Protein AF-A0A9W8AUG7-F1 (afdb_monomer)

pLDDT: mean 74.23, std 19.92, range [29.48, 98.38]

InterPro domains:
  IPR012981 PIH1, N-terminal [PF08190] (46-159)
  IPR050734 PIH1 family, Kintoun subfamily [PTHR22997] (3-184)

Foldseek 3Di:
DDKDQWAFFFKKKWAFQDFQPPPDPPQDDDDPDDPDDRDGGFMEMEGETEDQVADDWDDDDPVLVVCLLVVPPPRPTDWDWDKDDFDDDPRGTYIYIYTHVVLSVCVVVDVSSVLSVVVVVQVVVVNNHRTHIDSDMDIDPDRDDDDGDMDDDDDDDPDPPDPDDDDDDDDDDDDDDDPAWDWDWDDDPVFKIKIKIQPPVDDADPVQWDWDDDQFWIWIGGNVPDTHIDTDPGRDAPDKDWDQDNVRRMIIIIGGDDD

Sequence (259 aa):
MSTVTPTPGFVFATVVSNNQPSGSDIGIYTPGELHVEFPKGLPIRVNVCSSPILPTPPTNSEAEIQKALAADPSSVYKIPLFLSPPVRDSQGVTFDAVVHPQPLARAVQDFDFKLYLIELCMEWVEERAPMQLSRQFTLPSIPYYGTPGAHHINLPEPQLVQEVEKTEAHTKPKALPTKQVKATVTQLNKQVDILTLTLATYRCAPSQVLVEIDPTTVTVTIDNVTRLQTPHPFTSYQSCRAYFITQNRTLKVLCPSSK

Radius of gyration: 23.54 Å; Cα contacts (8 Å, |Δi|>4): 444; chains: 1; bounding box: 54×54×54 Å

Structure (mmCIF, N/CA/C/O backbone):
data_AF-A0A9W8AUG7-F1
#
_entry.id   AF-A0A9W8AUG7-F1
#
loop_
_atom_site.group_PDB
_atom_site.id
_atom_site.type_symbol
_atom_site.label_atom_id
_atom_site.label_alt_id
_atom_site.label_comp_id
_atom_site.label_asym_id
_atom_site.label_entity_id
_atom_site.label_seq_id
_atom_site.pdbx_PDB_ins_code
_atom_site.Cartn_x
_atom_site.Cartn_y
_atom_site.Cartn_z
_atom_site.occupancy
_atom_site.B_iso_or_equiv
_atom_site.auth_seq_id
_atom_site.auth_comp_id
_atom_site.auth_asym_id
_atom_site.auth_atom_id
_atom_site.pdbx_PDB_model_num
ATOM 1 N N . MET A 1 1 ? 3.053 19.338 -4.063 1.00 56.19 1 MET A N 1
ATOM 2 C CA . MET A 1 1 ? 3.805 18.119 -4.424 1.00 56.19 1 MET A CA 1
ATOM 3 C C . MET A 1 1 ? 4.949 17.994 -3.439 1.00 56.19 1 MET A C 1
ATOM 5 O O . MET A 1 1 ? 5.815 18.859 -3.424 1.00 56.19 1 MET A O 1
ATOM 9 N N . SER A 1 2 ? 4.898 16.994 -2.567 1.00 68.00 2 SER A N 1
ATOM 10 C CA . SER A 1 2 ? 5.909 16.765 -1.535 1.00 68.00 2 SER A CA 1
ATOM 11 C C . SER A 1 2 ? 6.797 15.609 -1.971 1.00 68.00 2 SER A C 1
ATOM 13 O O . SER A 1 2 ? 6.297 14.570 -2.401 1.00 68.00 2 SER A O 1
ATOM 15 N N . THR A 1 3 ? 8.110 15.786 -1.887 1.00 76.06 3 THR A N 1
ATOM 16 C CA . THR A 1 3 ? 9.061 14.696 -2.118 1.00 76.06 3 THR A CA 1
ATOM 17 C C . THR A 1 3 ? 9.226 13.914 -0.825 1.00 76.06 3 THR A C 1
ATOM 19 O O . THR A 1 3 ? 9.448 14.504 0.231 1.00 76.06 3 THR A O 1
ATOM 22 N N . VAL A 1 4 ? 9.124 12.592 -0.901 1.00 77.00 4 VAL A N 1
ATOM 23 C CA . VAL A 1 4 ? 9.303 11.697 0.233 1.00 77.00 4 VAL A CA 1
ATOM 24 C C . VAL A 1 4 ? 10.413 10.703 -0.056 1.00 77.00 4 VAL A C 1
ATOM 26 O O . VAL A 1 4 ? 10.394 10.027 -1.078 1.00 77.00 4 VAL A O 1
ATOM 29 N N . THR A 1 5 ? 11.366 10.583 0.859 1.00 83.44 5 THR A N 1
ATOM 30 C CA . THR A 1 5 ? 12.270 9.431 0.892 1.00 83.44 5 THR A CA 1
ATOM 31 C C . THR A 1 5 ? 11.761 8.525 2.004 1.00 83.44 5 THR A C 1
ATOM 33 O O . THR A 1 5 ? 11.844 8.910 3.173 1.00 83.44 5 THR A O 1
ATOM 36 N N . PRO A 1 6 ? 11.137 7.386 1.675 1.00 88.75 6 PRO A N 1
ATOM 37 C CA . PRO A 1 6 ? 10.474 6.570 2.671 1.00 88.75 6 PRO A CA 1
ATOM 38 C C . PRO A 1 6 ? 11.508 5.834 3.533 1.00 88.75 6 PRO A C 1
ATOM 40 O O . PRO A 1 6 ? 12.556 5.400 3.055 1.00 88.75 6 PRO A O 1
ATOM 43 N N . THR A 1 7 ? 11.217 5.697 4.823 1.00 93.50 7 THR A N 1
ATOM 44 C CA . THR A 1 7 ? 12.022 4.912 5.758 1.00 93.50 7 THR A CA 1
ATOM 45 C C . THR A 1 7 ? 11.696 3.426 5.582 1.00 93.50 7 THR A C 1
ATOM 47 O O . THR A 1 7 ? 10.521 3.062 5.706 1.00 93.50 7 THR A O 1
ATOM 50 N N . PRO A 1 8 ? 12.697 2.567 5.312 1.00 96.31 8 PRO A N 1
ATOM 51 C CA . PRO A 1 8 ? 12.519 1.121 5.217 1.00 96.31 8 PRO A CA 1
ATOM 52 C C . PRO A 1 8 ? 11.796 0.501 6.412 1.00 96.31 8 PRO A C 1
ATOM 54 O O . PRO A 1 8 ? 12.039 0.883 7.557 1.00 96.31 8 PRO A O 1
ATOM 57 N N . GLY A 1 9 ? 10.945 -0.484 6.133 1.00 96.25 9 GLY A N 1
ATOM 58 C CA . GLY A 1 9 ? 10.249 -1.279 7.136 1.00 96.25 9 GLY A CA 1
ATOM 59 C C . GLY A 1 9 ? 10.540 -2.758 6.953 1.00 96.25 9 GLY A C 1
ATOM 60 O O . GLY A 1 9 ? 11.459 -3.302 7.563 1.00 96.25 9 GLY A O 1
ATOM 61 N N . PHE A 1 10 ? 9.746 -3.414 6.113 1.00 97.50 10 PHE A N 1
ATOM 62 C CA . PHE A 1 10 ? 9.937 -4.817 5.760 1.00 97.50 10 PHE A CA 1
ATOM 63 C C . PHE A 1 10 ? 9.550 -5.077 4.306 1.00 97.50 10 PHE A C 1
ATOM 65 O O . PHE A 1 10 ? 8.842 -4.289 3.683 1.00 97.50 10 PHE A O 1
ATOM 72 N N . VAL A 1 11 ? 9.986 -6.219 3.784 1.00 98.00 11 VAL A N 1
ATOM 73 C CA . VAL A 1 11 ? 9.625 -6.683 2.443 1.00 98.00 11 VAL A CA 1
ATOM 74 C C . VAL A 1 11 ? 8.748 -7.918 2.550 1.00 98.00 11 VAL A C 1
ATOM 76 O O . VAL A 1 11 ? 9.005 -8.797 3.375 1.00 98.00 11 VAL A O 1
ATOM 79 N N . PHE A 1 12 ? 7.744 -8.017 1.683 1.00 98.38 12 PHE A N 1
ATOM 80 C CA . PHE A 1 12 ? 7.126 -9.297 1.358 1.00 98.38 12 PHE A CA 1
ATOM 81 C C . PHE A 1 12 ? 7.273 -9.594 -0.132 1.00 98.38 12 PHE A C 1
ATOM 83 O O . PHE A 1 12 ? 7.335 -8.687 -0.965 1.00 98.38 12 PHE A O 1
ATOM 90 N N . ALA A 1 13 ? 7.369 -10.878 -0.461 1.00 97.81 13 ALA A N 1
ATOM 91 C CA . ALA A 1 13 ? 7.485 -11.350 -1.831 1.00 97.81 13 ALA A CA 1
ATOM 92 C C . ALA A 1 13 ? 6.374 -12.354 -2.141 1.00 97.81 13 ALA A C 1
ATOM 94 O O . ALA A 1 13 ? 6.143 -13.289 -1.376 1.00 97.81 13 ALA A O 1
ATOM 95 N N . THR A 1 14 ? 5.713 -12.162 -3.273 1.00 98.00 14 THR A N 1
ATOM 96 C CA . THR A 1 14 ? 4.651 -13.013 -3.812 1.00 98.00 14 THR A CA 1
ATOM 97 C C . THR A 1 14 ? 4.871 -13.205 -5.318 1.00 98.00 14 THR A C 1
ATOM 99 O O . THR A 1 14 ? 5.906 -12.820 -5.865 1.00 98.00 14 THR A O 1
ATOM 102 N N . VAL A 1 15 ? 3.927 -13.837 -6.001 1.00 96.75 15 VAL A N 1
ATOM 103 C CA . VAL A 1 15 ? 3.929 -14.036 -7.448 1.00 96.75 15 VAL A CA 1
ATOM 104 C C . VAL A 1 15 ? 2.579 -13.659 -8.033 1.00 96.75 15 VAL A C 1
ATOM 106 O O . VAL A 1 15 ? 1.553 -13.737 -7.353 1.00 96.75 15 VAL A O 1
ATOM 109 N N . VAL A 1 16 ? 2.562 -13.313 -9.315 1.00 95.38 16 VAL A N 1
ATOM 110 C CA . VAL A 1 16 ? 1.312 -13.185 -10.072 1.00 95.38 16 VAL A CA 1
ATOM 111 C C . VAL A 1 16 ? 0.645 -14.560 -10.167 1.00 95.38 16 VAL A C 1
ATOM 113 O O . VAL A 1 16 ? 1.221 -15.501 -10.719 1.00 95.38 16 VAL A O 1
ATOM 116 N N . SER A 1 17 ? -0.559 -14.700 -9.615 1.00 92.94 17 SER A N 1
ATOM 117 C CA . SER A 1 17 ? -1.316 -15.956 -9.589 1.00 92.94 17 SER A CA 1
ATOM 118 C C . SER A 1 17 ? -2.103 -16.172 -10.880 1.00 92.94 17 SER A C 1
ATOM 120 O O . SER A 1 17 ? -2.092 -17.280 -11.423 1.00 92.94 17 SER A O 1
ATOM 122 N N . ASN A 1 18 ? -2.719 -15.110 -11.399 1.00 83.69 18 ASN A N 1
ATOM 123 C CA . ASN A 1 18 ? -3.418 -15.061 -12.675 1.00 83.69 18 ASN A CA 1
ATOM 124 C C . ASN A 1 18 ? -3.275 -13.667 -13.296 1.00 83.69 18 ASN A C 1
ATOM 126 O O . ASN A 1 18 ? -3.224 -12.655 -12.595 1.00 83.69 18 ASN A O 1
ATOM 130 N N . ASN A 1 19 ? -3.274 -13.622 -14.625 1.00 65.25 19 ASN A N 1
ATOM 131 C CA . ASN A 1 19 ? -3.446 -12.370 -15.350 1.00 65.25 19 ASN A CA 1
ATOM 132 C C . ASN A 1 19 ? -4.948 -12.066 -15.367 1.00 65.25 19 ASN A C 1
ATOM 134 O O . ASN A 1 19 ? -5.740 -12.955 -15.698 1.00 65.25 19 ASN A O 1
ATOM 138 N N . GLN A 1 20 ? -5.355 -10.841 -15.033 1.00 57.50 20 GLN A N 1
ATOM 139 C CA . GLN A 1 20 ? -6.715 -10.415 -15.360 1.00 57.50 20 GLN A CA 1
ATOM 140 C C . GLN A 1 20 ? -6.863 -10.431 -16.895 1.00 57.50 20 GLN A C 1
ATOM 142 O O . GLN A 1 20 ? -5.932 -10.020 -17.595 1.00 57.50 20 GLN A O 1
ATOM 147 N N . PRO A 1 21 ? -7.971 -10.958 -17.452 1.00 45.88 21 PRO A N 1
ATOM 148 C CA . PRO A 1 21 ? -8.181 -10.963 -18.892 1.00 45.88 21 PRO A CA 1
ATOM 149 C C . PRO A 1 21 ? -8.182 -9.524 -19.414 1.00 45.88 21 PRO A C 1
ATOM 151 O O . PRO A 1 21 ? -8.816 -8.645 -18.837 1.00 45.88 21 PRO A O 1
ATOM 154 N N . SER A 1 22 ? -7.469 -9.307 -20.517 1.00 43.81 22 SER A N 1
ATOM 155 C CA . SER A 1 22 ? -7.299 -8.045 -21.244 1.00 43.81 22 SER A CA 1
ATOM 156 C C . SER A 1 22 ? -8.607 -7.548 -21.884 1.00 43.81 22 SER A C 1
ATOM 158 O O . SER A 1 22 ? -8.719 -7.475 -23.107 1.00 43.81 22 SER A O 1
ATOM 160 N N . GLY A 1 23 ? -9.622 -7.278 -21.061 1.00 38.59 23 GLY A N 1
ATOM 161 C CA . GLY A 1 23 ? -10.964 -6.856 -21.468 1.00 38.59 23 GLY A CA 1
ATOM 162 C C . GLY A 1 23 ? -11.564 -5.724 -20.628 1.00 38.59 23 GLY A C 1
ATOM 163 O O . GLY A 1 23 ? -12.704 -5.342 -20.875 1.00 38.59 23 GLY A O 1
ATOM 164 N N . SER A 1 24 ? -10.830 -5.172 -19.660 1.00 36.34 24 SER A N 1
ATOM 165 C CA . SER A 1 24 ? -11.185 -3.920 -18.991 1.00 36.34 24 SER A CA 1
ATOM 166 C C . SER A 1 24 ? -10.216 -2.827 -19.439 1.00 36.34 24 SER A C 1
ATOM 168 O O . SER A 1 24 ? -9.008 -2.935 -19.249 1.00 36.34 24 SER A O 1
ATOM 170 N N . ASP A 1 25 ? -10.745 -1.745 -20.009 1.00 38.16 25 ASP A N 1
ATOM 171 C CA . ASP A 1 25 ? -10.022 -0.496 -20.304 1.00 38.16 25 ASP A CA 1
ATOM 172 C C . ASP A 1 25 ? -9.575 0.248 -19.016 1.00 38.16 25 ASP A C 1
ATOM 174 O O . ASP A 1 25 ? -9.598 1.474 -18.935 1.00 38.16 25 ASP A O 1
ATOM 178 N N . ILE A 1 26 ? -9.170 -0.478 -17.970 1.00 41.69 26 ILE A N 1
ATOM 179 C CA . ILE A 1 26 ? -8.654 0.067 -16.709 1.00 41.69 26 ILE A CA 1
ATOM 180 C C . ILE A 1 26 ? -7.300 -0.586 -16.420 1.00 41.69 26 ILE A C 1
ATOM 182 O O . ILE A 1 26 ? -7.084 -1.245 -15.411 1.00 41.69 26 ILE A O 1
ATOM 186 N N . GLY A 1 27 ? -6.364 -0.411 -17.345 1.00 41.12 27 GLY A N 1
ATOM 187 C CA . GLY A 1 27 ? -4.943 -0.511 -17.045 1.00 41.12 27 GLY A CA 1
ATOM 188 C C . GLY A 1 27 ? -4.402 0.893 -16.835 1.00 41.12 27 GLY A C 1
ATOM 189 O O . GLY A 1 27 ? -3.793 1.435 -17.749 1.00 41.12 27 GLY A O 1
ATOM 190 N N . ILE A 1 28 ? -4.634 1.526 -15.681 1.00 37.31 28 ILE A N 1
ATOM 191 C CA . ILE A 1 28 ? -3.998 2.827 -15.425 1.00 37.31 28 ILE A CA 1
ATOM 192 C C . ILE A 1 28 ? -2.717 2.613 -14.632 1.00 37.31 28 ILE A C 1
ATOM 194 O O . ILE A 1 28 ? -2.626 2.916 -13.446 1.00 37.31 28 ILE A O 1
ATOM 198 N N . TYR A 1 29 ? -1.686 2.184 -15.357 1.00 44.66 29 TYR A N 1
ATOM 199 C CA . TYR A 1 29 ? -0.383 2.780 -15.133 1.00 44.66 29 TYR A CA 1
ATOM 200 C C . TYR A 1 29 ? -0.044 3.690 -16.303 1.00 44.66 29 TYR A 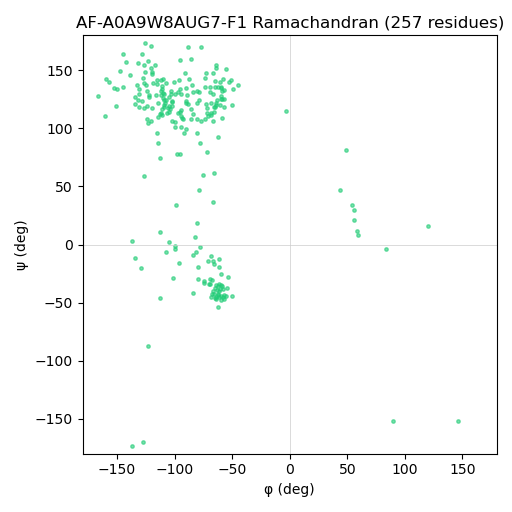C 1
ATOM 202 O O . TYR A 1 29 ? 0.176 3.220 -17.414 1.00 44.66 29 TYR A O 1
ATOM 210 N N . THR A 1 30 ? 0.017 4.997 -16.046 1.00 41.81 30 THR A N 1
ATOM 211 C CA . THR A 1 30 ? 1.023 5.884 -16.648 1.00 41.81 30 THR A CA 1
ATOM 212 C C . THR A 1 30 ? 1.047 7.234 -15.930 1.00 41.81 30 THR A C 1
ATOM 214 O O . THR A 1 30 ? 0.020 7.891 -15.783 1.00 41.81 30 THR A O 1
ATOM 217 N N . PRO A 1 31 ? 2.233 7.676 -15.482 1.00 38.53 31 PRO A N 1
ATOM 218 C CA . PRO A 1 31 ? 2.912 8.690 -16.298 1.00 38.53 31 PRO A CA 1
ATOM 219 C C . PRO A 1 31 ? 4.199 8.153 -16.952 1.00 38.53 31 PRO A C 1
ATOM 221 O O . PRO A 1 31 ? 5.167 7.876 -16.250 1.00 38.53 31 PRO A O 1
ATOM 224 N N . GLY A 1 32 ? 4.209 8.040 -18.294 1.00 42.59 32 GLY A N 1
ATOM 225 C CA . GLY A 1 32 ? 5.438 7.877 -19.103 1.00 42.59 32 GLY A CA 1
ATOM 226 C C . GLY A 1 32 ? 5.618 6.621 -19.981 1.00 42.59 32 GLY A C 1
ATOM 227 O O . GLY A 1 32 ? 6.736 6.367 -20.402 1.00 42.59 32 GLY A O 1
ATOM 228 N N . GLU A 1 33 ? 4.556 5.861 -20.251 1.00 48.69 33 GLU A N 1
ATOM 229 C CA . GLU A 1 33 ? 4.464 4.678 -21.137 1.00 48.69 33 GLU A CA 1
ATOM 230 C C . GLU A 1 33 ? 5.535 3.586 -20.951 1.00 48.69 33 GLU A C 1
ATOM 232 O O . GLU A 1 33 ? 6.466 3.430 -21.736 1.00 48.69 33 GLU A O 1
ATOM 237 N N . LEU A 1 34 ? 5.325 2.729 -19.950 1.00 44.41 34 LEU A N 1
ATOM 238 C CA . LEU A 1 34 ? 5.883 1.378 -19.928 1.00 44.41 34 LEU A CA 1
ATOM 239 C C . LEU A 1 34 ? 4.720 0.403 -19.774 1.00 44.41 34 LEU A C 1
ATOM 241 O O . LEU A 1 34 ? 4.105 0.318 -18.713 1.00 44.41 34 LEU A O 1
ATOM 245 N N . HIS A 1 35 ? 4.413 -0.321 -20.850 1.00 59.03 35 HIS A N 1
ATOM 246 C CA . HIS A 1 35 ? 3.468 -1.432 -20.829 1.00 59.03 35 HIS A CA 1
ATOM 247 C C . HIS A 1 35 ? 4.133 -2.603 -20.090 1.00 59.03 35 HIS A C 1
ATOM 249 O O . HIS A 1 35 ? 4.732 -3.493 -20.695 1.00 59.03 35 HIS A O 1
ATOM 255 N N . VAL A 1 36 ? 4.142 -2.551 -18.755 1.00 65.56 36 VAL A N 1
ATOM 256 C CA . VAL A 1 36 ? 4.683 -3.638 -17.938 1.00 65.56 36 VAL A CA 1
ATOM 257 C C . VAL A 1 36 ? 3.694 -4.792 -17.998 1.00 65.56 36 VAL A C 1
ATOM 259 O O . VAL A 1 36 ? 2.605 -4.727 -17.439 1.00 65.56 36 VAL A O 1
ATOM 262 N N . GLU A 1 37 ? 4.071 -5.853 -18.703 1.00 77.81 37 GLU A N 1
ATOM 263 C CA . GLU A 1 37 ? 3.331 -7.107 -18.654 1.00 77.81 37 GLU A CA 1
ATO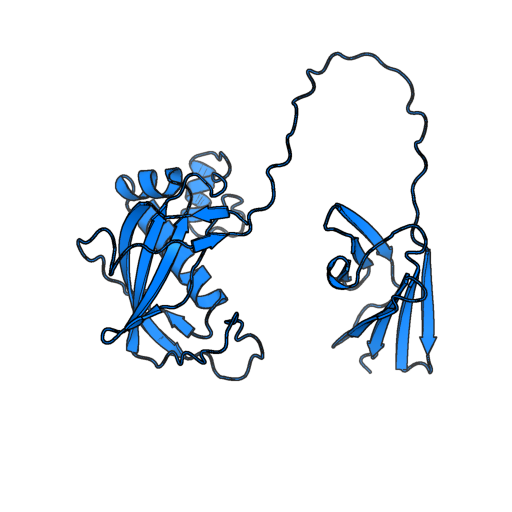M 264 C C . GLU A 1 37 ? 3.590 -7.822 -17.328 1.00 77.81 37 GLU A C 1
ATOM 266 O O . GLU A 1 37 ? 4.737 -7.955 -16.886 1.00 77.81 37 GLU A O 1
ATOM 271 N N . PHE A 1 38 ? 2.516 -8.335 -16.734 1.00 86.56 38 PHE A N 1
ATOM 272 C CA . PHE A 1 38 ? 2.540 -9.100 -15.493 1.00 86.56 38 PHE A CA 1
ATOM 273 C C . PHE A 1 38 ? 2.153 -10.556 -15.781 1.00 86.56 38 PHE A C 1
ATOM 275 O O . PHE A 1 38 ? 1.019 -10.944 -15.513 1.00 86.56 38 PHE A O 1
ATOM 282 N N . PRO A 1 39 ? 3.034 -11.371 -16.395 1.00 88.50 39 PRO A N 1
ATOM 283 C CA . PRO A 1 39 ? 2.728 -12.769 -16.661 1.00 88.50 39 PRO A CA 1
ATOM 284 C C . PRO A 1 39 ? 2.606 -13.570 -15.362 1.00 88.50 39 PRO A C 1
ATOM 286 O O . PRO A 1 39 ? 3.327 -13.332 -14.392 1.00 88.50 39 PRO A O 1
ATOM 289 N N . LYS A 1 40 ? 1.739 -14.583 -15.374 1.00 92.00 40 LYS A N 1
ATOM 290 C CA . LYS A 1 40 ? 1.618 -15.566 -14.296 1.00 92.00 40 LYS A CA 1
ATOM 291 C C . LYS A 1 40 ? 2.985 -16.126 -13.899 1.00 92.00 40 LYS A C 1
ATOM 293 O O . LYS A 1 40 ? 3.783 -16.516 -14.748 1.00 92.00 40 LYS A O 1
ATOM 298 N N . GLY A 1 41 ? 3.229 -16.189 -12.595 1.00 93.06 41 GLY A N 1
ATOM 299 C CA . GLY A 1 41 ? 4.495 -16.625 -12.014 1.00 93.06 41 GLY A CA 1
ATOM 300 C C . GLY A 1 41 ? 5.562 -15.532 -11.921 1.00 93.06 41 GLY A C 1
ATOM 301 O O . GLY A 1 41 ? 6.614 -15.795 -11.345 1.00 93.06 41 GLY A O 1
ATOM 302 N N . LEU A 1 42 ? 5.314 -14.315 -12.429 1.00 93.31 42 LEU A N 1
ATOM 303 C CA . LEU A 1 42 ? 6.231 -13.189 -12.251 1.00 93.31 42 LEU A CA 1
ATOM 304 C C . LEU A 1 42 ? 6.415 -12.896 -10.750 1.00 93.31 42 LEU A C 1
ATOM 306 O O . LEU A 1 42 ? 5.413 -12.668 -10.064 1.00 93.31 42 LEU A O 1
ATOM 310 N N . PRO A 1 43 ? 7.659 -12.866 -10.235 1.00 96.31 43 PRO A N 1
ATOM 311 C CA . PRO A 1 43 ? 7.921 -12.487 -8.854 1.00 96.31 43 PRO A CA 1
ATOM 312 C C . PRO A 1 43 ? 7.598 -11.014 -8.609 1.00 96.31 43 PRO A C 1
ATOM 314 O O . PRO A 1 43 ? 8.078 -10.133 -9.328 1.00 96.31 43 PRO A O 1
ATOM 317 N N . ILE A 1 44 ? 6.825 -10.759 -7.560 1.00 96.75 44 ILE A N 1
ATOM 318 C CA . ILE A 1 44 ? 6.454 -9.428 -7.088 1.00 96.75 44 ILE A CA 1
ATOM 319 C C . ILE A 1 44 ? 7.031 -9.237 -5.691 1.00 96.75 44 ILE A C 1
ATOM 321 O O . ILE A 1 44 ? 6.831 -10.070 -4.807 1.00 96.75 44 ILE A O 1
ATOM 325 N N . ARG A 1 45 ? 7.739 -8.133 -5.478 1.00 97.88 45 ARG A N 1
ATOM 326 C CA . ARG A 1 45 ? 8.210 -7.697 -4.161 1.00 97.88 45 ARG A CA 1
ATOM 327 C C . ARG A 1 45 ? 7.533 -6.387 -3.804 1.00 97.88 45 ARG A C 1
ATOM 329 O O . ARG A 1 45 ? 7.362 -5.522 -4.657 1.00 97.88 45 ARG A O 1
ATOM 336 N N . VAL A 1 46 ? 7.169 -6.232 -2.543 1.00 97.88 46 VAL A N 1
ATOM 337 C CA . VAL A 1 46 ? 6.621 -4.976 -2.040 1.00 97.88 46 VAL A CA 1
ATOM 338 C C . VAL A 1 46 ? 7.435 -4.555 -0.830 1.00 97.88 46 VAL A C 1
ATOM 340 O O . VAL A 1 46 ? 7.492 -5.267 0.176 1.00 97.88 46 VAL A O 1
ATOM 343 N N . ASN A 1 47 ? 8.083 -3.402 -0.949 1.00 97.88 47 ASN A N 1
ATOM 344 C CA . ASN A 1 47 ? 8.747 -2.725 0.150 1.00 97.88 47 ASN A CA 1
ATOM 345 C C . ASN A 1 47 ? 7.684 -1.962 0.942 1.00 97.88 47 ASN A C 1
ATOM 347 O O . ASN A 1 47 ? 7.166 -0.947 0.473 1.00 97.88 47 ASN A O 1
ATOM 351 N N . VAL A 1 48 ? 7.352 -2.442 2.138 1.00 97.81 48 VAL A N 1
ATOM 352 C CA . VAL A 1 48 ? 6.462 -1.733 3.057 1.00 97.81 48 VAL A CA 1
ATOM 353 C C . VAL A 1 48 ? 7.309 -0.762 3.867 1.00 97.81 48 VAL A C 1
ATOM 355 O O . VAL A 1 48 ? 8.101 -1.154 4.729 1.00 97.81 48 VAL A O 1
ATOM 358 N N . CYS A 1 49 ? 7.154 0.516 3.556 1.00 95.81 49 CYS A N 1
ATOM 359 C CA . CYS A 1 49 ? 7.956 1.604 4.090 1.00 95.81 49 CYS A CA 1
ATOM 360 C C . CYS A 1 49 ? 7.080 2.619 4.824 1.00 95.81 49 CYS A C 1
ATOM 362 O O . CYS A 1 49 ? 5.852 2.589 4.741 1.00 95.81 49 CYS A O 1
ATOM 364 N N . SER A 1 50 ? 7.708 3.560 5.527 1.00 95.19 50 SER A N 1
ATOM 365 C CA . SER A 1 50 ? 6.981 4.613 6.231 1.00 95.19 50 SER A CA 1
ATOM 366 C C . SER A 1 50 ? 7.437 6.023 5.896 1.00 95.19 50 SER A C 1
ATOM 368 O O . SER A 1 50 ? 8.582 6.263 5.518 1.00 95.19 50 SER A O 1
ATOM 370 N N . SER A 1 51 ? 6.530 6.982 6.056 1.00 92.88 51 SER A N 1
ATOM 371 C CA . SER A 1 51 ? 6.870 8.396 6.081 1.00 92.88 51 SER A CA 1
ATOM 372 C C . SER A 1 51 ? 5.876 9.208 6.910 1.00 92.88 51 SER A C 1
ATOM 374 O O . SER A 1 51 ? 4.669 9.054 6.713 1.00 92.88 51 SER A O 1
ATOM 376 N N . PRO A 1 52 ? 6.350 10.123 7.781 1.00 89.88 52 PRO A N 1
ATOM 377 C CA . PRO A 1 52 ? 5.481 11.011 8.556 1.00 89.88 52 PRO A CA 1
ATOM 378 C C . PRO A 1 52 ? 4.757 12.055 7.692 1.00 89.88 52 PRO A C 1
ATOM 380 O O . PRO A 1 52 ? 3.885 12.756 8.187 1.00 89.88 52 PRO A O 1
ATOM 383 N N . ILE A 1 53 ? 5.123 12.182 6.411 1.00 86.38 53 ILE A N 1
ATOM 384 C CA . ILE A 1 53 ? 4.426 13.054 5.461 1.00 86.38 53 ILE A CA 1
ATOM 385 C C . ILE A 1 53 ? 3.029 12.507 5.135 1.00 86.38 53 ILE A C 1
ATOM 387 O O . ILE A 1 53 ? 2.129 13.293 4.854 1.00 86.38 53 ILE A O 1
ATOM 391 N N . LEU A 1 54 ? 2.825 11.185 5.174 1.00 86.06 54 LEU A N 1
ATOM 392 C CA . LEU A 1 54 ? 1.507 10.606 4.921 1.00 86.06 54 LEU A CA 1
ATOM 393 C C . LEU A 1 54 ? 0.550 10.846 6.095 1.00 86.06 54 LEU A C 1
ATOM 395 O O . LEU A 1 54 ? 0.994 10.833 7.242 1.00 86.06 54 LEU A O 1
ATOM 399 N N . PRO A 1 55 ? -0.761 11.005 5.839 1.00 87.00 55 PRO A N 1
ATOM 400 C CA . PRO A 1 55 ? -1.725 11.200 6.908 1.00 87.00 55 PRO A CA 1
ATOM 401 C C . PRO A 1 55 ? -1.729 10.011 7.870 1.00 87.00 55 PRO A C 1
ATOM 403 O O . PRO A 1 55 ? -1.739 8.847 7.457 1.00 87.00 55 PRO A O 1
ATOM 406 N N . THR A 1 56 ? -1.741 10.313 9.163 1.00 88.62 56 THR A N 1
ATOM 407 C CA . THR A 1 56 ? -1.933 9.317 10.214 1.00 88.62 56 THR A CA 1
ATOM 408 C C . THR A 1 56 ? -3.295 8.634 10.036 1.00 88.62 56 THR A C 1
ATOM 410 O O . THR A 1 56 ? -4.270 9.320 9.716 1.00 88.62 56 THR A O 1
ATOM 413 N N . PRO A 1 57 ? -3.408 7.307 10.247 1.00 88.19 57 PRO A N 1
ATOM 414 C CA . PRO A 1 57 ? -4.709 6.651 10.307 1.00 88.19 57 PRO A CA 1
ATOM 415 C C . PRO A 1 57 ? -5.610 7.311 11.361 1.00 88.19 57 PRO A C 1
ATOM 417 O O . PRO A 1 57 ? -5.098 7.816 12.365 1.00 88.19 57 PRO A O 1
ATOM 420 N N . PRO A 1 58 ? -6.939 7.281 11.178 1.00 86.00 58 PRO A N 1
ATOM 421 C CA . PRO A 1 58 ? -7.861 7.778 12.182 1.00 86.00 58 PRO A CA 1
ATOM 422 C C . PRO A 1 58 ? -7.659 7.034 13.508 1.00 86.00 58 PRO A C 1
ATOM 424 O O . PRO A 1 58 ? -7.385 5.830 13.547 1.00 86.00 58 PRO A O 1
ATOM 427 N N . THR A 1 59 ? -7.778 7.772 14.610 1.00 85.25 59 THR A N 1
ATOM 428 C CA . THR A 1 59 ? -7.769 7.177 15.945 1.00 85.25 59 THR A CA 1
ATOM 429 C C . THR A 1 59 ? -9.079 6.425 16.140 1.00 85.25 59 THR A C 1
ATOM 431 O O . THR A 1 59 ? -10.142 7.032 16.263 1.00 85.25 59 THR A O 1
ATOM 434 N N . ASN A 1 60 ? -9.004 5.099 16.183 1.00 88.12 60 ASN A N 1
ATOM 435 C CA . ASN A 1 60 ? -10.146 4.219 16.396 1.00 88.12 60 ASN A CA 1
ATOM 436 C C . ASN A 1 60 ? -9.909 3.323 17.616 1.00 88.12 60 ASN A C 1
ATOM 438 O O . ASN A 1 60 ? -8.774 3.103 18.037 1.00 88.12 60 ASN A O 1
ATOM 442 N N . SER A 1 61 ? -10.998 2.815 18.195 1.00 89.94 61 SER A N 1
ATOM 443 C CA . SER A 1 61 ? -10.909 1.827 19.274 1.00 89.94 61 SER A CA 1
ATOM 444 C C . SER A 1 61 ? -10.279 0.525 18.774 1.00 89.94 61 SER A C 1
ATOM 446 O O . SER A 1 61 ? -10.412 0.185 17.599 1.00 89.94 61 SER A O 1
ATOM 448 N N . GLU A 1 62 ? -9.658 -0.243 19.670 1.00 91.25 62 GLU A N 1
ATOM 449 C CA . GLU A 1 62 ? -9.077 -1.538 19.299 1.00 91.25 62 GLU A CA 1
ATOM 450 C C . GLU A 1 62 ? -10.131 -2.483 18.704 1.00 91.25 62 GLU A C 1
ATOM 452 O O . GLU A 1 62 ? -9.870 -3.131 17.701 1.00 91.25 62 GLU A O 1
ATOM 457 N N . ALA A 1 63 ? -11.360 -2.479 19.230 1.00 91.31 63 ALA A N 1
ATOM 458 C CA . ALA A 1 63 ? -12.464 -3.263 18.675 1.00 91.31 63 ALA A CA 1
ATOM 459 C C . ALA A 1 63 ? -12.775 -2.908 17.209 1.00 91.31 63 ALA A C 1
ATOM 461 O O . ALA A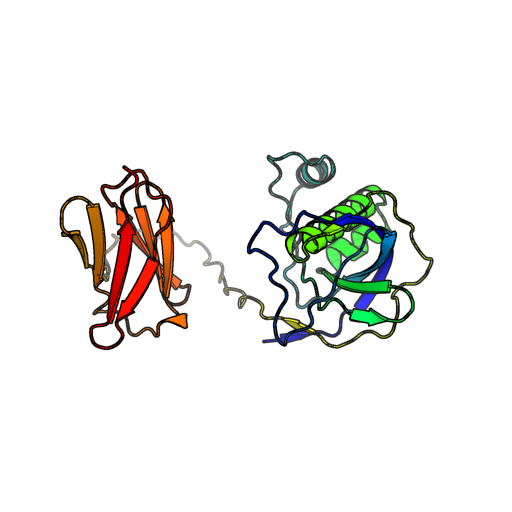 1 63 ? -13.118 -3.780 16.417 1.00 91.31 63 ALA A O 1
ATOM 462 N N . GLU A 1 64 ? -12.643 -1.636 16.837 1.00 92.00 64 GLU A N 1
ATOM 463 C CA . GLU A 1 64 ? -12.866 -1.182 15.464 1.00 92.00 64 GLU A CA 1
ATOM 464 C C . GLU A 1 64 ? -11.717 -1.582 14.531 1.00 92.00 64 GLU A C 1
ATOM 466 O O . GLU A 1 64 ? -11.948 -1.916 13.372 1.00 92.00 64 GLU A O 1
ATOM 471 N N . ILE A 1 65 ? -10.488 -1.617 15.046 1.00 90.88 65 ILE A N 1
ATOM 472 C CA . ILE A 1 65 ? -9.332 -2.134 14.309 1.00 90.88 65 ILE A CA 1
ATOM 473 C C . ILE A 1 65 ? -9.485 -3.646 14.100 1.00 90.88 65 ILE A C 1
ATOM 475 O O . ILE A 1 65 ? -9.295 -4.129 12.990 1.00 90.88 65 ILE A O 1
ATOM 479 N N . GLN A 1 66 ? -9.931 -4.385 15.118 1.00 92.38 66 GLN A N 1
ATOM 480 C CA . GLN A 1 66 ? -10.184 -5.827 15.015 1.00 92.38 66 GLN A CA 1
ATOM 481 C C . GLN A 1 66 ? -11.241 -6.175 13.957 1.00 92.38 66 GLN A C 1
ATOM 483 O O . GLN A 1 66 ? -11.092 -7.168 13.250 1.00 92.38 66 GLN A O 1
ATOM 488 N N . LYS A 1 67 ? -12.267 -5.334 13.774 1.00 93.00 67 LYS A N 1
ATOM 489 C CA . LYS A 1 67 ? -13.203 -5.480 12.646 1.00 93.00 67 LYS A CA 1
ATOM 490 C C . LYS A 1 67 ? -12.499 -5.379 11.293 1.00 93.00 67 LYS A C 1
ATOM 492 O O . LYS A 1 67 ? -12.766 -6.195 10.418 1.00 93.00 67 LYS A O 1
ATOM 497 N N . ALA A 1 68 ? -11.595 -4.410 11.126 1.00 90.56 68 ALA A N 1
ATOM 498 C CA . ALA A 1 68 ? -10.819 -4.272 9.893 1.00 90.56 68 ALA A CA 1
ATOM 499 C C . ALA A 1 68 ? -9.933 -5.499 9.641 1.00 90.56 68 ALA A C 1
ATOM 501 O O . ALA A 1 68 ? -9.896 -6.006 8.524 1.00 90.56 68 ALA A O 1
ATOM 502 N N . LEU A 1 69 ? -9.276 -6.015 10.687 1.00 90.69 69 LEU A N 1
ATOM 503 C CA . LEU A 1 69 ? -8.460 -7.234 10.614 1.00 90.69 69 LEU A CA 1
ATOM 504 C C . LEU A 1 69 ? -9.295 -8.461 10.213 1.00 90.69 69 LEU A C 1
ATOM 506 O O . LEU A 1 69 ? -8.806 -9.327 9.496 1.00 90.69 69 LEU A O 1
ATOM 510 N N . ALA A 1 70 ? -10.561 -8.514 10.632 1.00 91.56 70 ALA A N 1
ATOM 511 C CA . ALA A 1 70 ? -11.513 -9.556 10.253 1.00 91.56 70 ALA A CA 1
ATOM 512 C C . ALA A 1 70 ? -12.188 -9.327 8.883 1.00 91.56 70 ALA A C 1
ATOM 514 O O . ALA A 1 70 ? -13.107 -10.070 8.536 1.00 91.56 70 ALA A O 1
ATOM 515 N N . ALA A 1 71 ? -11.764 -8.310 8.120 1.00 87.75 71 ALA A N 1
ATOM 516 C CA . ALA A 1 71 ? -12.368 -7.895 6.851 1.00 87.75 71 ALA A CA 1
ATOM 517 C C . ALA A 1 71 ? -13.882 -7.604 6.949 1.00 87.75 71 ALA A C 1
ATOM 519 O O . ALA A 1 71 ? -14.642 -7.838 6.006 1.00 87.75 71 ALA A O 1
ATOM 520 N N . ASP A 1 72 ? -14.336 -7.083 8.094 1.00 89.75 72 ASP A N 1
ATOM 521 C CA . ASP A 1 72 ? -15.730 -6.685 8.286 1.00 89.75 72 ASP A CA 1
ATOM 522 C C . ASP A 1 72 ? -16.048 -5.459 7.401 1.00 89.75 72 ASP A C 1
ATOM 524 O O . ASP A 1 72 ? -15.414 -4.405 7.551 1.00 89.75 72 ASP A O 1
ATOM 528 N N . PRO A 1 73 ? -17.046 -5.541 6.497 1.00 84.50 73 PRO A N 1
ATOM 529 C CA . PRO A 1 73 ? -17.388 -4.451 5.583 1.00 84.50 73 PRO A CA 1
ATOM 530 C C . PRO A 1 73 ? -17.926 -3.203 6.298 1.00 84.50 73 PRO A C 1
ATOM 532 O O . PRO A 1 73 ? -17.968 -2.128 5.702 1.00 84.50 73 PRO A O 1
ATOM 535 N N . SER A 1 74 ? -18.342 -3.325 7.562 1.00 89.44 74 SER A N 1
ATOM 536 C CA . SER A 1 74 ? -18.771 -2.201 8.396 1.00 89.44 74 SER A CA 1
ATOM 537 C C . SER A 1 74 ? -17.609 -1.430 9.021 1.00 89.44 74 SER A C 1
ATOM 539 O O . SER A 1 74 ? -17.845 -0.391 9.642 1.00 89.44 74 SER A O 1
ATOM 541 N N . SER A 1 75 ? -16.369 -1.910 8.870 1.00 88.75 75 SER A N 1
ATOM 542 C CA . SER A 1 75 ? -15.221 -1.242 9.463 1.00 88.75 75 SER A CA 1
ATOM 543 C C . SER A 1 75 ? -14.927 0.102 8.798 1.00 88.75 75 SER A C 1
ATOM 545 O O . SER A 1 75 ? -14.811 0.227 7.574 1.00 88.75 75 SER A O 1
ATOM 547 N N . VAL A 1 76 ? -14.743 1.117 9.638 1.00 88.50 76 VAL A N 1
ATOM 548 C CA . VAL A 1 76 ? -14.384 2.480 9.232 1.00 88.50 76 VAL A CA 1
ATOM 549 C C . VAL A 1 76 ? -12.891 2.768 9.402 1.00 88.50 76 VAL A C 1
ATOM 551 O O . VAL A 1 76 ? -12.433 3.847 9.027 1.00 88.50 76 VAL A O 1
ATOM 554 N N . TYR A 1 77 ? -12.114 1.829 9.953 1.00 89.06 77 TYR A N 1
ATOM 555 C CA . TYR A 1 77 ? -10.670 1.989 10.097 1.00 89.06 77 TYR A CA 1
ATOM 556 C C . TYR A 1 77 ? -9.984 1.859 8.733 1.00 89.06 77 TYR A C 1
ATOM 558 O O . TYR A 1 77 ? -10.102 0.842 8.052 1.00 89.06 77 TYR A O 1
ATOM 566 N N . LYS A 1 78 ? -9.266 2.907 8.316 1.00 87.94 78 LYS A N 1
ATOM 567 C CA . LYS A 1 78 ? -8.565 2.964 7.026 1.00 87.94 78 LYS A CA 1
ATOM 568 C C . LYS A 1 78 ? -7.140 3.456 7.226 1.00 87.94 78 LYS A C 1
ATOM 570 O O . LYS A 1 78 ? -6.909 4.412 7.960 1.00 87.94 78 LYS A O 1
ATOM 575 N N . ILE A 1 79 ? -6.187 2.826 6.546 1.00 91.94 79 ILE A N 1
ATOM 576 C CA . ILE A 1 79 ? -4.787 3.256 6.544 1.00 91.94 79 ILE A CA 1
ATOM 577 C C . ILE A 1 79 ? -4.509 3.956 5.212 1.00 91.94 79 ILE A C 1
ATOM 579 O O . ILE A 1 79 ? -4.590 3.309 4.167 1.00 91.94 79 ILE A O 1
ATOM 583 N N . PRO A 1 80 ? -4.176 5.258 5.221 1.00 91.12 80 PRO A N 1
ATOM 584 C CA . PRO A 1 80 ? -3.688 5.937 4.029 1.00 91.12 80 PRO A CA 1
ATOM 585 C C . PRO A 1 80 ? -2.404 5.275 3.523 1.00 91.12 80 PRO A C 1
ATOM 587 O O . PRO A 1 80 ? -1.446 5.099 4.281 1.00 91.12 80 PRO A O 1
ATOM 590 N N . LEU A 1 81 ? -2.390 4.928 2.237 1.00 90.44 81 LEU A N 1
ATOM 591 C CA . LEU A 1 81 ? -1.279 4.251 1.581 1.00 90.44 81 LEU A CA 1
ATOM 592 C C . LEU A 1 81 ? -0.932 4.967 0.277 1.00 90.44 81 LEU A C 1
ATOM 594 O O . LEU A 1 81 ? -1.802 5.299 -0.529 1.00 90.44 81 LEU A O 1
ATOM 598 N N . PHE A 1 82 ? 0.359 5.193 0.062 1.00 90.69 82 PHE A N 1
ATOM 599 C CA . PHE A 1 82 ? 0.899 5.561 -1.238 1.00 90.69 82 PHE A CA 1
ATOM 600 C C . PHE A 1 82 ? 1.582 4.347 -1.861 1.00 90.69 82 PHE A C 1
ATOM 602 O O . PHE A 1 82 ? 2.439 3.735 -1.231 1.00 90.69 82 PHE A O 1
ATOM 609 N N . LEU A 1 83 ? 1.233 4.036 -3.108 1.00 90.69 83 LEU A N 1
ATOM 610 C CA . LEU A 1 83 ? 1.889 2.997 -3.894 1.00 90.69 83 LEU A CA 1
ATOM 611 C C . LEU A 1 83 ? 2.696 3.630 -5.030 1.00 90.69 83 LEU A C 1
ATOM 613 O O . LEU A 1 83 ? 2.145 4.411 -5.816 1.00 90.69 83 LEU A O 1
ATOM 617 N N . SER A 1 84 ? 3.982 3.297 -5.112 1.00 87.94 84 SER A N 1
ATOM 618 C CA . SER A 1 84 ? 4.884 3.812 -6.141 1.00 87.94 84 SER A CA 1
ATOM 619 C C . SER A 1 84 ? 4.702 3.142 -7.515 1.00 87.94 84 SER A C 1
ATOM 621 O O . SER A 1 84 ? 4.007 2.132 -7.664 1.00 87.94 84 SER A O 1
ATOM 623 N N . PRO A 1 85 ? 5.347 3.722 -8.541 1.00 85.31 85 PRO A N 1
ATOM 624 C CA . PRO A 1 85 ? 6.074 3.051 -9.599 1.00 85.31 85 PRO A CA 1
ATOM 625 C C . PRO A 1 85 ? 6.228 1.521 -9.584 1.00 85.31 85 PRO A C 1
ATOM 627 O O . PRO A 1 85 ? 6.998 1.115 -8.714 1.00 85.31 85 PRO A O 1
ATOM 630 N N . PRO A 1 86 ? 5.711 0.648 -10.482 1.00 87.69 86 PRO A N 1
ATOM 631 C CA . PRO A 1 86 ? 6.366 -0.650 -10.630 1.00 87.69 86 PRO A CA 1
ATOM 632 C C . PRO A 1 86 ? 7.792 -0.427 -11.146 1.00 87.69 86 PRO A C 1
ATOM 634 O O . PRO A 1 86 ? 7.998 0.172 -12.203 1.00 87.69 86 PRO A O 1
ATOM 637 N N . VAL A 1 87 ? 8.782 -0.937 -10.419 1.00 86.00 87 VAL A N 1
ATOM 638 C CA . VAL A 1 87 ? 10.186 -0.959 -10.845 1.00 86.00 87 VAL A CA 1
ATOM 639 C C . VAL A 1 87 ? 10.538 -2.381 -11.258 1.00 86.00 87 VAL A C 1
ATOM 641 O O . VAL A 1 87 ? 10.445 -3.305 -10.450 1.00 86.00 87 VAL A O 1
ATOM 644 N N . ARG A 1 88 ? 10.934 -2.574 -12.519 1.00 85.38 88 ARG A N 1
ATOM 645 C CA . ARG A 1 88 ? 11.308 -3.889 -13.058 1.00 85.38 88 ARG A CA 1
ATOM 646 C C . ARG A 1 88 ? 12.821 -4.082 -13.032 1.00 85.38 88 ARG A C 1
ATOM 648 O O . ARG A 1 88 ? 13.557 -3.232 -13.526 1.00 85.38 88 ARG A O 1
ATOM 655 N N . ASP A 1 89 ? 13.263 -5.224 -12.518 1.00 84.19 89 ASP A N 1
ATOM 656 C CA . ASP A 1 89 ? 14.654 -5.675 -12.563 1.00 84.19 89 ASP A CA 1
ATOM 657 C C . ASP A 1 89 ? 14.759 -7.105 -13.137 1.00 84.19 89 ASP A C 1
ATOM 659 O O . ASP A 1 89 ? 13.800 -7.646 -13.695 1.00 84.19 89 ASP A O 1
ATOM 663 N N . SER A 1 90 ? 15.942 -7.723 -13.042 1.00 86.00 90 SER A N 1
ATOM 664 C CA . SER A 1 90 ? 16.165 -9.102 -13.505 1.00 86.00 90 SER A CA 1
ATOM 665 C C . SER A 1 90 ? 15.497 -10.169 -12.630 1.00 86.00 90 SER A C 1
ATOM 667 O O . SER A 1 90 ? 15.404 -11.322 -13.044 1.00 86.00 90 SER A O 1
ATOM 669 N N . GLN A 1 91 ? 15.049 -9.808 -11.427 1.00 88.94 91 GLN A N 1
ATOM 670 C CA . GLN A 1 91 ? 14.502 -10.704 -10.412 1.00 88.94 91 GLN A CA 1
ATOM 671 C C . GLN A 1 91 ? 12.984 -10.575 -10.252 1.00 88.94 91 GLN A C 1
ATOM 673 O O . GLN A 1 91 ? 12.405 -11.335 -9.471 1.00 88.94 91 GLN A O 1
ATOM 678 N N . GLY A 1 92 ? 12.336 -9.614 -10.910 1.00 91.00 92 GLY A N 1
ATOM 679 C CA . GLY A 1 92 ? 10.890 -9.419 -10.872 1.00 91.00 92 GLY A CA 1
ATOM 680 C C . GLY A 1 92 ? 10.473 -7.953 -10.952 1.00 91.00 92 GLY A C 1
ATOM 681 O O . GLY A 1 92 ? 11.155 -7.114 -11.543 1.00 91.00 92 GLY A O 1
ATOM 682 N N . VAL A 1 93 ? 9.315 -7.657 -10.363 1.00 91.88 93 VAL A N 1
ATOM 683 C CA . VAL A 1 93 ? 8.809 -6.289 -10.201 1.00 91.88 93 VAL A CA 1
ATOM 684 C C . VAL A 1 93 ? 8.738 -5.947 -8.722 1.00 91.88 93 VAL A C 1
ATOM 686 O O . VAL A 1 93 ? 8.328 -6.766 -7.901 1.00 91.88 93 VAL A O 1
ATOM 689 N N . THR A 1 94 ? 9.144 -4.727 -8.392 1.00 93.75 94 THR A N 1
ATOM 690 C CA . THR A 1 94 ? 9.114 -4.191 -7.036 1.00 93.75 94 THR A CA 1
ATOM 691 C C . THR A 1 94 ? 8.207 -2.969 -6.971 1.00 93.75 94 THR A C 1
ATOM 693 O O . THR A 1 94 ? 8.237 -2.131 -7.871 1.00 93.75 94 THR A O 1
ATOM 696 N N . PHE A 1 95 ? 7.429 -2.867 -5.899 1.00 94.25 95 PHE A N 1
ATOM 697 C CA . PHE A 1 95 ? 6.656 -1.682 -5.536 1.00 94.25 95 PHE A CA 1
ATOM 698 C C . PHE A 1 95 ? 7.098 -1.177 -4.165 1.00 94.25 95 PHE A C 1
ATOM 700 O O . PHE A 1 95 ? 7.465 -1.974 -3.301 1.00 94.25 95 PHE A O 1
ATOM 707 N N . ASP A 1 96 ? 6.964 0.124 -3.935 1.00 94.56 96 ASP A N 1
ATOM 708 C CA . ASP A 1 96 ? 7.064 0.708 -2.603 1.00 94.56 96 ASP A CA 1
ATOM 709 C C . ASP A 1 96 ? 5.661 1.088 -2.129 1.00 94.56 96 ASP A C 1
ATOM 711 O O . ASP A 1 96 ? 4.996 1.939 -2.725 1.00 94.56 96 ASP A O 1
ATOM 715 N N . ALA A 1 97 ? 5.220 0.451 -1.048 1.00 96.00 97 ALA A N 1
ATOM 716 C CA . ALA A 1 97 ? 4.003 0.786 -0.328 1.00 96.00 97 ALA A CA 1
ATOM 717 C C . ALA A 1 97 ? 4.387 1.621 0.896 1.00 96.00 97 ALA A C 1
ATOM 719 O O . ALA A 1 97 ? 4.955 1.117 1.864 1.00 96.00 97 ALA A O 1
ATOM 720 N N . VAL A 1 98 ? 4.122 2.922 0.840 1.00 94.94 98 VAL A N 1
ATOM 721 C CA . VAL A 1 98 ? 4.464 3.870 1.900 1.00 94.94 98 VAL A CA 1
ATOM 722 C C . VAL A 1 98 ? 3.218 4.143 2.735 1.00 94.94 98 VAL A C 1
ATOM 724 O O . VAL A 1 98 ? 2.169 4.487 2.192 1.00 94.94 98 VAL A O 1
ATOM 727 N N . VAL A 1 99 ? 3.343 4.020 4.055 1.00 95.50 99 VAL A N 1
ATOM 728 C CA . VAL A 1 99 ? 2.298 4.347 5.043 1.00 95.50 99 VAL A CA 1
ATOM 729 C C . VAL A 1 99 ? 2.826 5.326 6.095 1.00 95.50 99 VAL A C 1
ATOM 731 O O . VAL A 1 99 ? 4.010 5.659 6.121 1.00 95.50 99 VAL A O 1
ATOM 734 N N . HIS A 1 100 ? 1.973 5.821 6.988 1.00 95.56 100 HIS A N 1
ATOM 735 C CA . HIS A 1 100 ? 2.459 6.548 8.165 1.00 95.56 100 HIS A CA 1
ATOM 736 C C . HIS A 1 100 ? 3.299 5.609 9.079 1.00 95.56 100 HIS A C 1
ATOM 738 O O . HIS A 1 100 ? 3.035 4.403 9.108 1.00 95.56 100 HIS A O 1
ATOM 744 N N . PRO A 1 101 ? 4.287 6.096 9.865 1.00 95.88 101 PRO A N 1
ATOM 745 C CA . PRO A 1 101 ? 5.103 5.242 10.738 1.00 95.88 101 PRO A CA 1
ATOM 746 C C . PRO A 1 101 ? 4.315 4.461 11.796 1.00 95.88 101 PRO A C 1
ATOM 748 O O . PRO A 1 101 ? 4.756 3.399 12.219 1.00 95.88 101 PRO A O 1
ATOM 751 N N . GLN A 1 102 ? 3.143 4.949 12.210 1.00 94.81 102 GLN A N 1
ATOM 752 C CA . GLN A 1 102 ? 2.325 4.305 13.246 1.00 94.81 102 GLN A CA 1
ATOM 753 C C . GLN A 1 102 ? 1.841 2.888 12.856 1.00 94.81 102 GLN A C 1
ATOM 755 O O . GLN A 1 102 ? 2.131 1.960 13.612 1.00 94.81 102 GLN A O 1
ATOM 760 N N . PRO A 1 103 ? 1.169 2.666 11.704 1.00 95.00 103 PRO A N 1
ATOM 761 C CA . PRO A 1 103 ? 0.889 1.320 11.200 1.00 95.00 103 PRO A CA 1
ATOM 762 C C . PRO A 1 103 ? 2.112 0.411 11.144 1.00 95.00 103 PRO A C 1
ATOM 764 O O . PRO A 1 103 ? 2.050 -0.742 11.561 1.00 95.00 103 PRO A O 1
ATOM 767 N N . LEU A 1 104 ? 3.235 0.937 10.654 1.00 95.12 104 LEU A N 1
ATOM 768 C CA . LEU A 1 104 ? 4.446 0.144 10.506 1.00 95.12 104 LEU A CA 1
ATOM 769 C C . LEU A 1 104 ? 5.003 -0.284 11.871 1.00 95.12 104 LEU A C 1
ATOM 771 O O . LEU A 1 104 ? 5.358 -1.444 12.049 1.00 95.12 104 LEU A O 1
ATOM 775 N N . ALA A 1 105 ? 5.016 0.621 12.852 1.00 95.19 105 ALA A N 1
ATOM 776 C CA . ALA A 1 105 ? 5.429 0.321 14.220 1.00 95.19 105 ALA A CA 1
ATOM 777 C C . ALA A 1 105 ? 4.529 -0.740 14.872 1.00 95.19 105 ALA A C 1
ATOM 779 O O . ALA A 1 105 ? 5.036 -1.647 15.532 1.00 95.19 105 ALA A O 1
ATOM 780 N N . ARG A 1 106 ? 3.210 -0.677 14.642 1.00 94.75 106 ARG A N 1
ATOM 781 C CA . ARG A 1 106 ? 2.278 -1.711 15.109 1.00 94.75 106 ARG A CA 1
ATOM 782 C C . ARG A 1 106 ? 2.553 -3.058 14.439 1.00 94.75 106 ARG A C 1
ATOM 784 O O . ARG A 1 106 ? 2.660 -4.056 15.139 1.00 94.75 106 ARG A O 1
ATOM 791 N N . ALA A 1 107 ? 2.764 -3.084 13.124 1.00 95.62 107 ALA A N 1
ATOM 792 C CA . ALA A 1 107 ? 3.077 -4.302 12.368 1.00 95.62 107 ALA A CA 1
ATOM 793 C C . ALA A 1 107 ? 4.385 -4.998 12.806 1.00 95.62 107 ALA A C 1
ATOM 795 O O . ALA A 1 107 ? 4.596 -6.172 12.511 1.00 95.62 107 ALA A O 1
ATOM 796 N N . VAL A 1 108 ? 5.292 -4.296 13.493 1.00 92.00 108 VAL A N 1
ATOM 797 C CA . VAL A 1 108 ? 6.493 -4.910 14.087 1.00 92.00 108 VAL A CA 1
ATOM 798 C C . VAL A 1 108 ? 6.154 -5.725 15.341 1.00 92.00 108 VAL A C 1
ATOM 800 O O . VAL A 1 108 ? 6.831 -6.711 15.619 1.00 92.00 108 VAL A O 1
ATOM 803 N N . GLN A 1 109 ? 5.127 -5.325 16.090 1.00 94.75 109 GLN A N 1
ATOM 804 C CA . GLN A 1 109 ? 4.766 -5.912 17.387 1.00 94.75 109 GLN A CA 1
ATOM 805 C C . GLN A 1 109 ? 3.587 -6.887 17.294 1.00 94.75 109 GLN A C 1
ATOM 807 O O . GLN A 1 109 ? 3.492 -7.818 18.088 1.00 94.75 109 GLN A O 1
ATOM 812 N N . ASP A 1 110 ? 2.701 -6.669 16.327 1.00 95.75 110 ASP A N 1
ATOM 813 C CA . ASP A 1 110 ? 1.442 -7.380 16.133 1.00 95.75 110 ASP A CA 1
ATOM 814 C C . ASP A 1 110 ? 1.464 -8.043 14.749 1.00 95.75 110 ASP A C 1
ATOM 816 O O . ASP A 1 110 ? 1.394 -7.374 13.712 1.00 95.75 110 ASP A O 1
ATOM 820 N N . PHE A 1 111 ? 1.631 -9.370 14.736 1.00 95.50 111 PHE A N 1
ATOM 821 C CA . PHE A 1 111 ? 1.733 -10.129 13.491 1.00 95.50 111 PHE A CA 1
ATOM 822 C C . PHE A 1 111 ? 0.407 -10.161 12.728 1.00 95.50 111 PHE A C 1
ATOM 824 O O . PHE A 1 111 ? 0.430 -10.076 11.504 1.00 95.50 111 PHE A O 1
ATOM 831 N N . ASP A 1 112 ? -0.735 -10.189 13.414 1.00 95.44 112 ASP A N 1
ATOM 832 C CA . ASP A 1 112 ? -2.046 -10.160 12.759 1.00 95.44 112 ASP A CA 1
ATOM 833 C C . ASP A 1 112 ? -2.263 -8.808 12.071 1.00 95.44 112 ASP A C 1
ATOM 835 O O . ASP A 1 112 ? -2.678 -8.743 10.912 1.00 95.44 112 ASP A O 1
ATOM 839 N N . PHE A 1 113 ? -1.852 -7.714 12.718 1.00 96.00 113 PHE A N 1
ATOM 840 C CA . PHE A 1 113 ? -1.832 -6.401 12.075 1.00 96.00 113 PHE A CA 1
ATOM 841 C C . PHE A 1 113 ? -0.844 -6.337 10.902 1.00 96.00 113 PHE A C 1
ATOM 843 O O . PHE A 1 113 ? -1.113 -5.675 9.899 1.00 96.00 113 PHE A O 1
ATOM 850 N N . LYS A 1 114 ? 0.299 -7.030 10.990 1.00 97.12 114 LYS A N 1
ATOM 851 C CA . LYS A 1 114 ? 1.239 -7.147 9.867 1.00 97.12 114 LYS A CA 1
ATOM 852 C C . LYS A 1 114 ? 0.607 -7.859 8.675 1.00 97.12 114 LYS A C 1
ATOM 854 O O . LYS A 1 114 ? 0.788 -7.394 7.554 1.00 97.12 114 LYS A O 1
ATOM 859 N N . LEU A 1 115 ? -0.131 -8.946 8.908 1.00 96.75 115 LEU A N 1
ATOM 860 C CA . LEU A 1 115 ? -0.877 -9.658 7.869 1.00 96.75 115 LEU A CA 1
ATOM 861 C C . LEU A 1 115 ? -1.932 -8.754 7.229 1.00 96.75 115 LEU A C 1
ATOM 863 O O . LEU A 1 115 ? -1.987 -8.668 6.007 1.00 96.75 115 LEU A O 1
ATOM 867 N N . TYR A 1 116 ? -2.690 -8.012 8.038 1.00 96.12 116 TYR A N 1
ATOM 868 C CA . TYR A 1 116 ? -3.647 -7.019 7.548 1.00 96.12 116 TYR A CA 1
ATOM 869 C C . TYR A 1 116 ? -2.980 -5.942 6.679 1.00 96.12 116 TYR A C 1
ATOM 871 O O . TYR A 1 116 ? -3.464 -5.621 5.596 1.00 96.12 116 TYR A O 1
ATOM 879 N N . LEU A 1 117 ? -1.833 -5.409 7.110 1.00 96.88 117 LEU A N 1
ATOM 880 C CA . LEU A 1 117 ? -1.094 -4.410 6.338 1.00 96.88 117 LEU A CA 1
ATOM 881 C C . LEU A 1 117 ? -0.558 -4.981 5.015 1.00 96.88 117 LEU A C 1
ATOM 883 O O . LEU A 1 117 ? -0.553 -4.275 4.008 1.00 96.88 117 LEU A O 1
ATOM 887 N N . ILE A 1 118 ? -0.116 -6.241 5.005 1.00 97.88 118 ILE A N 1
ATOM 888 C CA . ILE A 1 118 ? 0.309 -6.948 3.789 1.00 97.88 118 ILE A CA 1
ATOM 889 C C . ILE A 1 118 ? -0.869 -7.124 2.829 1.00 97.88 118 ILE A C 1
ATOM 891 O O . ILE A 1 118 ? -0.714 -6.817 1.648 1.00 97.88 118 ILE A O 1
ATOM 895 N N . GLU A 1 119 ? -2.028 -7.563 3.323 1.00 96.25 119 GLU A N 1
ATOM 896 C CA . GLU A 1 119 ? -3.235 -7.735 2.506 1.00 96.25 119 GLU A CA 1
ATOM 897 C C . GLU A 1 119 ? -3.649 -6.407 1.869 1.00 96.25 119 GLU A C 1
ATOM 899 O O . GLU A 1 119 ? -3.779 -6.330 0.650 1.00 96.25 119 GLU A O 1
ATOM 904 N N . LEU A 1 120 ? -3.700 -5.329 2.660 1.00 95.62 120 LEU A N 1
ATOM 905 C CA . LEU A 1 120 ? -3.968 -3.983 2.155 1.00 95.62 120 LEU A CA 1
ATOM 906 C C . LEU A 1 120 ? -2.983 -3.589 1.042 1.00 95.62 120 LEU A C 1
ATOM 908 O O . LEU A 1 120 ? -3.381 -3.050 0.013 1.00 95.62 120 LEU A O 1
ATOM 912 N N . CYS A 1 121 ? -1.687 -3.861 1.212 1.00 97.31 121 CYS A N 1
ATOM 913 C CA . CYS A 1 121 ? -0.698 -3.571 0.173 1.00 97.31 121 CYS A CA 1
ATOM 914 C C . CYS A 1 121 ? -0.941 -4.388 -1.106 1.00 97.31 121 CYS A C 1
ATOM 916 O O . CYS A 1 121 ? -0.755 -3.856 -2.199 1.00 97.31 121 CYS A O 1
ATOM 918 N N . MET A 1 122 ? -1.335 -5.661 -0.990 1.00 96.38 122 MET A N 1
ATOM 919 C CA . MET A 1 122 ? -1.661 -6.497 -2.148 1.00 96.38 122 MET A CA 1
ATOM 920 C C . MET A 1 122 ? -2.892 -5.971 -2.889 1.00 96.38 122 MET A C 1
ATOM 922 O O . MET A 1 122 ? -2.824 -5.823 -4.105 1.00 96.38 122 MET A O 1
ATOM 926 N N . GLU A 1 123 ? -3.960 -5.620 -2.172 1.00 93.38 123 GLU A N 1
ATOM 927 C CA . GLU A 1 123 ? -5.181 -5.044 -2.753 1.00 93.38 123 GLU A CA 1
ATOM 928 C C . GLU A 1 123 ? -4.879 -3.768 -3.547 1.00 93.38 123 GLU A C 1
ATOM 930 O O . GLU A 1 123 ? -5.281 -3.645 -4.700 1.00 93.38 123 GLU A O 1
ATOM 935 N N . TRP A 1 124 ? -4.089 -2.848 -2.981 1.00 92.56 124 TRP A N 1
ATOM 936 C CA . TRP A 1 124 ? -3.686 -1.617 -3.674 1.00 92.56 124 TRP A CA 1
ATOM 937 C C . TRP A 1 124 ? -2.862 -1.879 -4.937 1.00 92.56 124 TRP A C 1
ATOM 939 O O . TRP A 1 124 ? -2.954 -1.132 -5.914 1.00 92.56 124 TRP A O 1
ATOM 949 N N . VAL A 1 125 ? -2.020 -2.912 -4.917 1.00 92.25 125 VAL A N 1
ATOM 950 C CA . VAL A 1 125 ? -1.242 -3.318 -6.089 1.00 92.25 125 VAL A CA 1
ATOM 951 C C . VAL A 1 125 ? -2.162 -3.885 -7.175 1.00 92.25 125 VAL A C 1
ATOM 953 O O . VAL A 1 125 ? -2.016 -3.507 -8.335 1.00 92.25 125 VAL A O 1
ATOM 956 N N . GLU A 1 126 ? -3.115 -4.744 -6.815 1.00 91.56 126 GLU A N 1
ATOM 957 C CA . GLU A 1 126 ? -4.102 -5.330 -7.738 1.00 91.56 126 GLU A CA 1
ATOM 958 C C . GLU A 1 126 ? -5.096 -4.291 -8.280 1.00 91.56 126 GLU A C 1
ATOM 960 O O . GLU A 1 126 ? -5.553 -4.403 -9.413 1.00 91.56 126 GLU A O 1
ATOM 965 N N . GLU A 1 127 ? -5.408 -3.249 -7.508 1.00 88.06 127 GLU A N 1
ATOM 966 C CA . GLU A 1 127 ? -6.255 -2.143 -7.963 1.00 88.06 127 GLU A CA 1
ATOM 967 C C . GLU A 1 127 ? -5.544 -1.276 -9.016 1.00 88.06 127 GLU A C 1
ATOM 969 O O . GLU A 1 127 ? -6.175 -0.760 -9.939 1.00 88.06 127 GLU A O 1
ATOM 974 N N . ARG A 1 128 ? -4.219 -1.110 -8.901 1.00 83.62 128 ARG A N 1
ATOM 975 C CA . ARG A 1 128 ? -3.431 -0.243 -9.798 1.00 83.62 128 ARG A CA 1
ATOM 976 C C . ARG A 1 128 ? -2.752 -0.959 -10.959 1.00 83.62 128 ARG A C 1
ATOM 978 O O . ARG A 1 128 ? -2.311 -0.292 -11.896 1.00 83.62 128 ARG A O 1
ATOM 985 N N . ALA A 1 129 ? -2.631 -2.278 -10.912 1.00 82.50 129 ALA A N 1
ATOM 986 C CA . ALA A 1 129 ? -2.028 -3.080 -11.966 1.00 82.50 129 ALA A CA 1
ATOM 987 C C . ALA A 1 129 ? -2.992 -4.199 -12.384 1.00 82.50 129 ALA A C 1
ATOM 989 O O . ALA A 1 129 ? -3.578 -4.832 -11.513 1.00 82.50 129 ALA A O 1
ATOM 990 N N . PRO A 1 130 ? -3.132 -4.506 -13.688 1.00 82.25 130 PRO A N 1
ATOM 991 C CA . PRO A 1 130 ? -4.062 -5.524 -14.187 1.00 82.25 130 PRO A CA 1
ATOM 992 C C . PRO A 1 130 ? -3.552 -6.955 -13.919 1.00 82.25 130 PRO A C 1
ATOM 994 O O . PRO A 1 130 ? -3.318 -7.746 -14.835 1.00 82.25 130 PRO A O 1
ATOM 997 N N . MET A 1 131 ? -3.341 -7.299 -12.651 1.00 86.00 131 MET A N 1
ATOM 998 C CA . MET A 1 131 ? -2.824 -8.585 -12.200 1.00 86.00 131 MET A CA 1
ATOM 999 C C . MET A 1 131 ? -3.507 -9.034 -10.915 1.00 86.00 131 MET A C 1
ATOM 1001 O O . MET A 1 131 ? -4.009 -8.221 -10.148 1.00 86.00 131 MET A O 1
ATOM 1005 N N . GLN A 1 132 ? -3.486 -10.341 -10.673 1.00 92.75 132 GLN A N 1
ATOM 1006 C CA . GLN A 1 132 ? -3.873 -10.924 -9.397 1.00 92.75 132 GLN A CA 1
ATOM 1007 C C . GLN A 1 132 ? -2.636 -11.515 -8.724 1.00 92.75 132 GLN A C 1
ATOM 1009 O O . GLN A 1 132 ? -1.859 -12.240 -9.350 1.0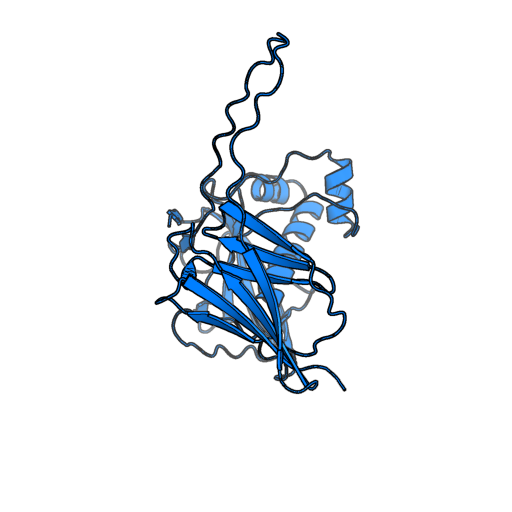0 92.75 132 GLN A O 1
ATOM 1014 N N . LEU A 1 133 ? -2.445 -11.219 -7.447 1.00 96.00 133 LEU A N 1
ATOM 1015 C CA . LEU A 1 133 ? -1.348 -11.709 -6.629 1.00 96.00 133 LEU A CA 1
ATOM 1016 C C . LEU A 1 133 ? -1.736 -13.002 -5.918 1.00 96.00 133 LEU A C 1
ATOM 1018 O O . LEU A 1 133 ? -2.883 -13.234 -5.531 1.00 96.00 133 LEU A O 1
ATOM 1022 N N . SER A 1 134 ? -0.756 -13.874 -5.719 1.00 96.75 134 SER A N 1
ATOM 1023 C CA . SER A 1 134 ? -0.905 -15.007 -4.817 1.00 96.75 134 SER A CA 1
ATOM 1024 C C . SER A 1 134 ? -0.981 -14.514 -3.372 1.00 96.75 134 SER A C 1
ATOM 1026 O O . SER A 1 134 ? -0.164 -13.704 -2.937 1.00 96.75 134 SER A O 1
ATOM 1028 N N . ARG A 1 135 ? -1.918 -15.058 -2.591 1.00 96.00 135 ARG A N 1
ATOM 1029 C CA . ARG A 1 135 ? -1.937 -14.865 -1.130 1.00 96.00 135 ARG A CA 1
ATOM 1030 C C . ARG A 1 135 ? -0.923 -15.748 -0.400 1.00 96.00 135 ARG A C 1
ATOM 1032 O O . ARG A 1 135 ? -0.757 -15.637 0.807 1.00 96.00 135 ARG A O 1
ATOM 1039 N N . GLN A 1 136 ? -0.197 -16.598 -1.130 1.00 96.56 136 GLN A N 1
ATOM 1040 C CA . GLN A 1 136 ? 1.018 -17.231 -0.627 1.00 96.56 136 GLN A CA 1
ATOM 1041 C C . GLN A 1 136 ? 2.188 -16.270 -0.833 1.00 96.56 136 GLN A C 1
ATOM 1043 O O . GLN A 1 136 ? 2.587 -16.008 -1.969 1.00 96.56 136 GLN A O 1
ATOM 1048 N N . PHE A 1 137 ? 2.738 -15.762 0.264 1.00 97.31 137 PHE A N 1
ATOM 1049 C CA . PHE A 1 137 ? 3.876 -14.852 0.254 1.00 97.31 137 PHE A CA 1
ATOM 1050 C C . PHE A 1 137 ? 4.980 -15.337 1.192 1.00 97.31 137 PHE A C 1
ATOM 1052 O O . PHE A 1 137 ? 4.780 -16.178 2.067 1.00 97.31 137 PHE A O 1
ATOM 1059 N N . THR A 1 138 ? 6.168 -14.777 1.006 1.00 97.94 138 THR A N 1
ATOM 1060 C CA . THR A 1 138 ? 7.316 -14.950 1.894 1.00 97.94 138 THR A CA 1
ATOM 1061 C C . THR A 1 138 ? 7.707 -13.607 2.497 1.00 97.94 138 THR A C 1
ATOM 1063 O O . THR A 1 138 ? 7.442 -12.554 1.914 1.00 97.94 138 THR A O 1
ATOM 1066 N N . LEU A 1 139 ? 8.348 -13.644 3.665 1.00 97.62 139 LEU A N 1
ATOM 1067 C CA . LEU A 1 139 ? 8.880 -12.468 4.355 1.00 97.62 139 LEU A CA 1
ATOM 1068 C C . LEU A 1 139 ? 10.409 -12.551 4.399 1.00 97.62 139 LEU A C 1
ATOM 1070 O O . LEU A 1 139 ? 10.964 -13.105 5.351 1.00 97.62 139 LEU A O 1
ATOM 1074 N N . PRO A 1 140 ? 11.110 -12.050 3.366 1.00 96.25 140 PRO A N 1
ATOM 1075 C CA . PRO A 1 140 ? 12.558 -11.919 3.404 1.00 96.25 140 PRO A CA 1
ATOM 1076 C C . PRO A 1 140 ? 13.027 -11.154 4.648 1.00 96.25 140 PRO A C 1
ATOM 1078 O O . PRO A 1 140 ? 12.447 -10.135 5.017 1.00 96.25 140 PRO A O 1
ATOM 1081 N N . SER A 1 141 ? 14.128 -11.597 5.260 1.00 95.56 141 SER A N 1
ATOM 1082 C CA . SER A 1 141 ? 14.749 -10.917 6.409 1.00 95.56 141 SER A CA 1
ATOM 1083 C C . SER A 1 141 ? 15.578 -9.694 5.979 1.00 95.56 141 SER A C 1
ATOM 1085 O O . SER A 1 141 ? 16.724 -9.525 6.396 1.00 95.56 141 SER A O 1
ATOM 1087 N N . ILE A 1 142 ? 15.012 -8.858 5.110 1.00 95.31 142 ILE A N 1
ATOM 1088 C CA . ILE A 1 142 ? 15.576 -7.581 4.667 1.00 95.31 142 ILE A CA 1
ATOM 1089 C C . ILE A 1 142 ? 14.528 -6.475 4.867 1.00 95.31 142 ILE A C 1
ATOM 1091 O O . ILE A 1 142 ? 13.336 -6.715 4.665 1.00 95.31 142 ILE A O 1
ATOM 1095 N N . PRO A 1 143 ? 14.943 -5.258 5.254 1.00 94.00 143 PRO A N 1
ATOM 1096 C CA . PRO A 1 143 ? 14.011 -4.156 5.495 1.00 94.00 143 PRO A CA 1
ATOM 1097 C C . PRO A 1 143 ? 13.539 -3.477 4.201 1.00 94.00 143 PRO A C 1
ATOM 1099 O O . PRO A 1 143 ? 12.528 -2.779 4.201 1.00 94.00 143 PRO A O 1
ATOM 1102 N N . TYR A 1 144 ? 14.288 -3.656 3.108 1.00 96.25 144 TYR A N 1
ATOM 1103 C CA . TYR A 1 144 ? 14.028 -3.065 1.800 1.00 96.25 144 TYR A CA 1
ATOM 1104 C C . TYR A 1 144 ? 14.747 -3.863 0.709 1.00 96.25 144 TYR A C 1
ATOM 1106 O O . TYR A 1 144 ? 15.880 -4.305 0.910 1.00 96.25 144 TYR A O 1
ATOM 1114 N N . TYR A 1 145 ? 14.114 -4.023 -0.448 1.00 93.88 145 TYR A N 1
ATOM 1115 C CA . TYR A 1 145 ? 14.697 -4.621 -1.641 1.00 93.88 145 TYR A CA 1
ATOM 1116 C C . TYR A 1 145 ? 15.099 -3.528 -2.640 1.00 93.88 145 TYR A C 1
ATOM 1118 O O . TYR A 1 145 ? 14.256 -2.765 -3.114 1.00 93.88 145 TYR A O 1
ATOM 1126 N N . GLY A 1 146 ? 16.394 -3.462 -2.961 1.00 90.19 146 GLY A N 1
ATOM 1127 C CA . GLY A 1 146 ? 16.982 -2.414 -3.800 1.00 90.19 146 GLY A CA 1
ATOM 1128 C C . GLY A 1 146 ? 17.464 -1.204 -2.992 1.00 90.19 146 GLY A C 1
ATOM 1129 O O . GLY A 1 146 ? 17.853 -1.332 -1.832 1.00 90.19 146 GLY A O 1
ATOM 1130 N N . THR A 1 147 ? 17.461 -0.023 -3.611 1.00 85.06 147 THR A N 1
ATOM 1131 C CA . THR A 1 147 ? 17.861 1.239 -2.968 1.00 85.06 147 THR A CA 1
ATOM 1132 C C . THR A 1 147 ? 16.642 2.150 -2.802 1.00 85.06 147 THR A C 1
ATOM 1134 O O . THR A 1 147 ? 15.949 2.376 -3.795 1.00 85.06 147 THR A O 1
ATOM 1137 N N . PRO A 1 148 ? 16.369 2.687 -1.596 1.00 80.88 148 PRO A N 1
ATOM 1138 C CA . PRO A 1 148 ? 15.269 3.623 -1.378 1.00 80.88 148 PRO A CA 1
ATOM 1139 C C . PRO A 1 148 ? 15.368 4.857 -2.277 1.00 80.88 148 PRO A C 1
ATOM 1141 O O . PRO A 1 148 ? 16.337 5.615 -2.204 1.00 80.88 148 PRO A O 1
ATOM 1144 N N . GLY A 1 149 ? 14.361 5.043 -3.130 1.00 75.44 149 GLY A N 1
ATOM 1145 C CA . GLY A 1 149 ? 14.228 6.199 -4.015 1.00 75.44 149 GLY A CA 1
ATOM 1146 C C . GLY A 1 149 ? 13.347 7.294 -3.415 1.00 75.44 149 GLY A C 1
ATOM 1147 O O . GLY A 1 149 ? 12.522 7.040 -2.537 1.00 75.44 149 GLY A O 1
ATOM 1148 N N . ALA A 1 150 ? 13.512 8.524 -3.901 1.00 77.69 150 ALA A N 1
ATOM 1149 C CA . ALA A 1 150 ? 12.592 9.609 -3.585 1.00 77.69 150 ALA A CA 1
ATOM 1150 C C . ALA A 1 150 ? 11.323 9.492 -4.445 1.00 77.69 150 ALA A C 1
ATOM 1152 O O . ALA A 1 150 ? 11.405 9.359 -5.665 1.00 77.69 150 ALA A O 1
ATOM 1153 N N . HIS A 1 151 ? 10.155 9.590 -3.814 1.00 76.94 151 HIS A N 1
ATOM 1154 C CA . HIS A 1 151 ? 8.847 9.572 -4.465 1.00 76.94 151 HIS A CA 1
ATOM 1155 C C . HIS A 1 151 ? 8.199 10.947 -4.394 1.00 76.94 151 HIS A C 1
ATOM 1157 O O . HIS A 1 151 ? 8.282 11.631 -3.375 1.00 76.94 151 HIS A O 1
ATOM 1163 N N . HIS A 1 152 ? 7.504 11.352 -5.453 1.00 74.19 152 HIS A N 1
ATOM 1164 C CA . HIS A 1 152 ? 6.725 12.586 -5.440 1.00 74.19 152 HIS A CA 1
ATOM 1165 C C . HIS A 1 152 ? 5.261 12.280 -5.136 1.00 74.19 152 HIS A C 1
ATOM 1167 O O . HIS A 1 152 ? 4.566 11.665 -5.944 1.00 74.19 152 HIS A O 1
ATOM 1173 N N . ILE A 1 153 ? 4.788 12.731 -3.976 1.00 72.38 153 ILE A N 1
ATOM 1174 C CA . ILE A 1 153 ? 3.421 12.503 -3.513 1.00 72.38 153 ILE A CA 1
ATOM 1175 C C . ILE A 1 153 ? 2.644 13.816 -3.568 1.00 72.38 153 ILE A C 1
ATOM 1177 O O . ILE A 1 153 ? 3.070 14.857 -3.056 1.00 72.38 153 ILE A O 1
ATOM 1181 N N . ASN A 1 154 ? 1.468 13.765 -4.186 1.00 67.06 154 ASN A N 1
ATOM 1182 C CA . ASN A 1 154 ? 0.483 14.832 -4.099 1.00 67.06 154 ASN A CA 1
ATOM 1183 C C . ASN A 1 154 ? -0.443 14.526 -2.931 1.00 67.06 154 ASN A C 1
ATOM 1185 O O . ASN A 1 154 ? -1.377 13.741 -3.062 1.00 67.06 154 ASN A O 1
ATOM 1189 N N . LEU A 1 155 ? -0.141 15.116 -1.780 1.00 62.41 155 LEU A N 1
ATOM 1190 C CA . LEU A 1 155 ? -1.025 15.046 -0.631 1.00 62.41 155 LEU A CA 1
ATOM 1191 C C . LEU A 1 155 ? -2.049 16.177 -0.680 1.00 62.41 155 LEU A C 1
ATOM 1193 O O . LEU A 1 155 ? -1.683 17.292 -1.062 1.00 62.41 155 LEU A O 1
ATOM 1197 N N . PRO A 1 156 ? -3.301 15.916 -0.271 1.00 56.75 156 PRO A N 1
ATOM 1198 C CA . PRO A 1 156 ? -4.223 16.985 0.074 1.00 56.75 156 PRO A CA 1
ATOM 1199 C C . PRO A 1 156 ? -3.586 17.842 1.175 1.00 56.75 156 PRO A C 1
ATOM 1201 O O . PRO A 1 156 ? -3.050 17.292 2.140 1.00 56.75 156 PRO A O 1
ATOM 1204 N N . GLU A 1 157 ? -3.616 19.169 1.039 1.00 48.75 157 GLU A N 1
ATOM 1205 C CA . GLU A 1 157 ? -3.191 20.042 2.137 1.00 48.75 157 GLU A CA 1
ATOM 1206 C C . GLU A 1 157 ? -4.057 19.753 3.375 1.00 48.75 157 GLU A C 1
ATOM 1208 O O . GLU A 1 157 ? -5.286 19.672 3.250 1.00 48.75 157 GLU A O 1
ATOM 1213 N N . PRO A 1 158 ? -3.451 19.578 4.566 1.00 47.81 158 PRO A N 1
ATOM 1214 C CA . PRO A 1 158 ? -4.222 19.418 5.784 1.00 47.81 158 PRO A CA 1
ATOM 1215 C C . PRO A 1 158 ? -5.068 20.673 5.988 1.00 47.81 158 PRO A C 1
ATOM 1217 O O . PRO A 1 158 ? -4.545 21.781 6.103 1.00 47.81 158 PRO A O 1
ATOM 1220 N N . GLN A 1 159 ? -6.390 20.504 6.021 1.00 42.94 159 GLN A N 1
ATOM 1221 C CA . GLN A 1 159 ? -7.284 21.593 6.384 1.00 42.94 159 GLN A CA 1
ATOM 1222 C C . GLN A 1 159 ? -7.015 21.940 7.851 1.00 42.94 159 GLN A C 1
ATOM 1224 O O . GLN A 1 159 ? -7.242 21.120 8.739 1.00 42.94 159 GLN A O 1
ATOM 1229 N N . LEU A 1 160 ? -6.491 23.142 8.101 1.00 35.44 160 LEU A N 1
ATOM 1230 C CA . LEU A 1 160 ? -6.359 23.711 9.440 1.00 35.44 160 LEU A CA 1
ATOM 1231 C C . LEU A 1 160 ? -7.760 23.870 10.041 1.00 35.44 160 LEU A C 1
ATOM 1233 O O . LEU A 1 160 ? -8.425 24.886 9.841 1.00 35.44 160 LEU A O 1
ATOM 1237 N N . VAL A 1 161 ? -8.223 22.860 10.774 1.00 47.16 161 VAL A N 1
ATOM 1238 C CA . VAL A 1 161 ? -9.384 23.002 11.649 1.00 47.16 161 VAL A CA 1
ATOM 1239 C C . VAL A 1 161 ? -8.878 23.665 12.925 1.00 47.16 161 VAL A C 1
ATOM 1241 O O . VAL A 1 161 ? -8.322 23.010 13.801 1.00 47.16 161 VAL A O 1
ATOM 1244 N N . GLN A 1 162 ? -9.011 24.989 13.010 1.00 40.66 162 GLN A N 1
ATOM 1245 C CA . GLN A 1 162 ? -8.930 25.671 14.298 1.00 40.66 162 GLN A CA 1
ATOM 1246 C C . GLN A 1 162 ? -10.168 25.265 15.101 1.00 40.66 162 GLN A C 1
ATOM 1248 O O . GLN A 1 162 ? -11.291 25.595 14.715 1.00 40.66 162 GLN A O 1
ATOM 1253 N N . GLU A 1 163 ? -9.974 24.522 16.191 1.00 46.75 163 GLU A N 1
ATOM 1254 C CA . GLU A 1 163 ? -11.025 24.297 17.180 1.00 46.75 163 GLU A CA 1
ATOM 1255 C C . GLU A 1 163 ? -11.472 25.659 17.721 1.00 46.75 163 GLU A C 1
ATOM 1257 O O . GLU A 1 163 ? -10.732 26.355 18.415 1.00 46.75 163 GLU A O 1
ATOM 1262 N N . VAL A 1 164 ? -12.681 26.077 17.351 1.00 43.19 164 VAL A N 1
ATOM 1263 C CA . VAL A 1 164 ? -13.314 27.249 17.949 1.00 43.19 164 VAL A CA 1
ATOM 1264 C C . VAL A 1 164 ? -13.835 26.805 19.309 1.00 43.19 164 VAL A C 1
ATOM 1266 O O . VAL A 1 164 ? -14.825 26.073 19.384 1.00 43.19 164 VAL A O 1
ATOM 1269 N N . GLU A 1 165 ? -13.160 27.230 20.379 1.00 38.66 165 GLU A N 1
ATOM 1270 C CA . GLU A 1 165 ? -13.682 27.117 21.739 1.00 38.66 165 GLU A CA 1
ATOM 1271 C C . GLU A 1 165 ? -15.103 27.689 21.777 1.00 38.66 165 GLU A C 1
ATOM 1273 O O . GLU A 1 165 ? -15.380 28.833 21.404 1.00 38.66 165 GLU A O 1
ATOM 1278 N N . LYS A 1 166 ? -16.036 26.824 22.163 1.00 37.59 166 LYS A N 1
ATOM 1279 C CA . LYS A 1 166 ? -17.468 27.070 22.101 1.00 37.59 166 LYS A CA 1
ATOM 1280 C C . LYS A 1 166 ? -17.878 27.965 23.270 1.00 37.59 166 LYS A C 1
ATOM 1282 O O . LYS A 1 166 ? -18.301 27.469 24.308 1.00 37.59 166 LYS A O 1
ATOM 1287 N N . THR A 1 167 ? -17.798 29.280 23.091 1.00 32.47 167 THR A N 1
ATOM 1288 C CA . THR A 1 167 ? -18.494 30.227 23.972 1.00 32.47 167 THR A CA 1
ATOM 1289 C C . THR A 1 167 ? -19.856 30.537 23.367 1.00 32.47 167 THR A C 1
ATOM 1291 O O . THR A 1 167 ? -19.974 31.180 22.323 1.00 32.47 167 THR A O 1
ATOM 1294 N N . GLU A 1 168 ? -20.900 30.015 24.002 1.00 42.22 168 GLU A N 1
ATOM 1295 C CA . GLU A 1 168 ? -22.289 30.235 23.622 1.00 42.22 168 GLU A CA 1
ATOM 1296 C C . GLU A 1 168 ? -22.674 31.713 23.778 1.00 42.22 168 GLU A C 1
ATOM 1298 O O . GLU A 1 168 ? -22.665 32.258 24.878 1.00 42.22 168 GLU A O 1
ATOM 1303 N N . ALA A 1 169 ? -23.090 32.352 22.685 1.00 29.48 169 ALA A N 1
ATOM 1304 C CA . ALA A 1 169 ? -23.986 33.501 22.741 1.00 29.48 169 ALA A CA 1
ATOM 1305 C C . ALA A 1 169 ? -24.839 33.561 21.469 1.00 29.48 169 ALA A C 1
ATOM 1307 O O . ALA A 1 169 ? -24.345 33.657 20.347 1.00 29.48 169 ALA A O 1
ATOM 1308 N N . HIS A 1 170 ? -26.153 33.472 21.664 1.00 39.97 170 HIS A N 1
ATOM 1309 C CA . HIS A 1 170 ? -27.175 33.597 20.636 1.00 39.97 170 HIS A CA 1
ATOM 1310 C C . HIS A 1 170 ? -27.086 34.934 19.891 1.00 39.97 170 HIS A C 1
ATOM 1312 O O . HIS A 1 170 ? -27.256 35.998 20.484 1.00 39.97 170 HIS A O 1
ATOM 1318 N N . THR A 1 171 ? -26.983 34.898 18.562 1.00 29.52 171 THR A N 1
ATOM 1319 C CA . THR A 1 171 ? -27.569 35.949 17.720 1.00 29.52 171 THR A CA 1
ATOM 1320 C C . THR A 1 171 ? -27.972 35.382 16.357 1.00 29.52 171 THR A C 1
ATOM 1322 O O . THR A 1 171 ? -27.252 34.598 15.748 1.00 29.52 171 THR A O 1
ATOM 1325 N N . LYS A 1 172 ? -29.187 35.742 15.929 1.00 32.66 172 LYS A N 1
ATOM 1326 C CA . LYS A 1 172 ? -29.921 35.242 14.753 1.00 32.66 172 LYS A CA 1
ATOM 1327 C C . LYS A 1 172 ? -29.054 35.149 13.481 1.00 32.66 172 LYS A C 1
ATOM 1329 O O . LYS A 1 172 ? -28.366 36.122 13.166 1.00 32.66 172 LYS A O 1
ATOM 1334 N N . PRO A 1 173 ? -29.150 34.064 12.686 1.00 32.31 173 PRO A N 1
ATOM 1335 C CA . PRO A 1 173 ? -28.392 33.953 11.448 1.00 32.31 173 PRO A CA 1
ATOM 1336 C C . PRO A 1 173 ? -28.960 34.905 10.390 1.00 32.31 173 PRO A C 1
ATOM 1338 O O . PRO A 1 173 ? -30.108 34.790 9.958 1.00 32.31 173 PRO A O 1
ATOM 1341 N N . LYS A 1 174 ? -28.131 35.860 9.966 1.00 30.31 174 LYS A N 1
ATOM 1342 C CA . LYS A 1 174 ? -28.353 36.689 8.780 1.00 30.31 174 LYS A CA 1
ATOM 1343 C C . LYS A 1 174 ? -27.794 35.915 7.583 1.00 30.31 174 LYS A C 1
ATOM 1345 O O . LYS A 1 174 ? -26.606 35.609 7.554 1.00 30.31 174 LYS A O 1
ATOM 1350 N N . ALA A 1 175 ? -28.664 35.548 6.643 1.00 32.66 175 ALA A N 1
ATOM 1351 C CA . ALA A 1 175 ? -28.320 34.731 5.482 1.00 32.66 175 ALA A CA 1
ATOM 1352 C C . ALA A 1 175 ? -27.224 35.387 4.621 1.00 32.66 175 ALA A C 1
ATOM 1354 O O . ALA A 1 175 ? -27.367 36.531 4.184 1.00 32.66 175 ALA A O 1
ATOM 1355 N N . LEU A 1 176 ? -26.141 34.647 4.373 1.00 29.91 176 LEU A N 1
ATOM 1356 C CA . LEU A 1 176 ? -25.079 35.005 3.432 1.00 29.91 176 LEU A CA 1
ATOM 1357 C C . LEU A 1 176 ? -25.496 34.545 2.016 1.00 29.91 176 LEU A C 1
ATOM 1359 O O . LEU A 1 176 ? -26.047 33.449 1.885 1.00 29.91 176 LEU A O 1
ATOM 1363 N N . PRO A 1 177 ? -25.285 35.346 0.953 1.00 34.97 177 PRO A N 1
ATOM 1364 C CA . PRO A 1 177 ? -25.844 35.073 -0.371 1.00 34.97 177 PRO A CA 1
ATOM 1365 C C . PRO A 1 177 ? -25.266 33.794 -0.990 1.00 34.97 177 PRO A C 1
ATOM 1367 O O . PRO A 1 177 ? -24.071 33.688 -1.266 1.00 34.97 177 PRO A O 1
ATOM 1370 N N . THR A 1 178 ? -26.146 32.826 -1.237 1.00 39.28 178 THR A N 1
ATOM 1371 C CA . THR A 1 178 ? -25.844 31.558 -1.901 1.00 39.28 178 THR A CA 1
ATOM 1372 C C . THR A 1 178 ? -25.511 31.825 -3.369 1.00 39.28 178 THR A C 1
ATOM 1374 O O . THR A 1 178 ? -26.376 32.216 -4.152 1.00 39.28 178 THR A O 1
ATOM 1377 N N . LYS A 1 179 ? -24.251 31.632 -3.770 1.00 49.53 179 LYS A N 1
ATOM 1378 C CA . LYS A 1 179 ? -23.871 31.603 -5.189 1.00 49.53 179 LYS A CA 1
ATOM 1379 C C . LYS A 1 179 ? -24.510 30.355 -5.811 1.00 49.53 179 LYS A C 1
ATOM 1381 O O . LYS A 1 179 ? -24.095 29.245 -5.508 1.00 49.53 179 LYS A O 1
ATOM 1386 N N . GLN A 1 180 ? -25.559 30.533 -6.615 1.00 53.47 180 GLN A N 1
ATOM 1387 C CA . GLN A 1 180 ? -26.301 29.427 -7.229 1.00 53.47 180 GLN A CA 1
ATOM 1388 C C . GLN A 1 180 ? -25.811 29.148 -8.654 1.00 53.47 180 GLN A C 1
ATOM 1390 O O . GLN A 1 180 ? -25.523 30.071 -9.418 1.00 53.47 180 GLN A O 1
ATOM 1395 N N . VAL A 1 181 ? -25.752 27.866 -9.014 1.00 55.03 181 VAL A N 1
ATOM 1396 C CA . VAL A 1 181 ? -25.538 27.402 -10.389 1.00 55.03 181 VAL A CA 1
ATOM 1397 C C . VAL A 1 181 ? -26.875 27.114 -11.045 1.00 55.03 181 VAL A C 1
ATOM 1399 O O . VAL A 1 181 ? -27.739 26.469 -10.457 1.00 55.03 181 VAL A O 1
ATOM 1402 N N . LYS A 1 182 ? -27.047 27.602 -12.279 1.00 60.09 182 LYS A N 1
ATOM 1403 C CA . LYS A 1 182 ? -28.262 27.379 -13.062 1.00 60.09 182 LYS A CA 1
ATOM 1404 C C . LYS A 1 182 ? -28.067 26.153 -13.948 1.00 60.09 182 LYS A C 1
ATOM 1406 O O . LYS A 1 182 ? -27.307 26.197 -14.916 1.00 60.09 182 LYS A O 1
ATOM 1411 N N . ALA A 1 183 ? -28.764 25.075 -13.608 1.00 57.09 183 ALA A N 1
ATOM 1412 C CA . ALA A 1 183 ? -28.878 23.890 -14.443 1.00 57.09 183 ALA A CA 1
ATOM 1413 C C . ALA A 1 183 ? -30.084 24.027 -15.375 1.00 57.09 183 ALA A C 1
ATOM 1415 O O . ALA A 1 183 ? -31.155 24.465 -14.959 1.00 57.09 183 ALA A O 1
ATOM 1416 N N . THR A 1 184 ? -29.916 23.703 -16.652 1.00 59.56 184 THR A N 1
ATOM 1417 C CA . THR A 1 184 ? -31.011 23.626 -17.623 1.00 59.56 184 THR A CA 1
ATOM 1418 C C . THR A 1 184 ? -30.890 22.321 -18.389 1.00 59.56 184 THR A C 1
ATOM 1420 O O . THR A 1 184 ? -29.854 22.019 -18.980 1.00 59.56 184 THR A O 1
ATOM 1423 N N . VAL A 1 185 ? -31.962 21.542 -18.369 1.00 58.59 185 VAL A N 1
ATOM 1424 C CA . VAL A 1 185 ? -32.068 20.279 -19.094 1.00 58.59 185 VAL A CA 1
ATOM 1425 C C . VAL A 1 1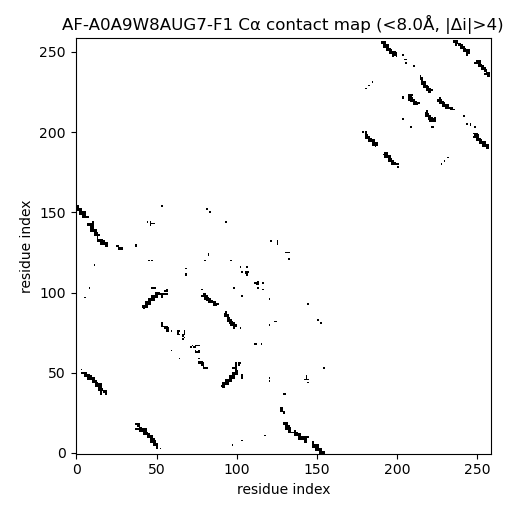85 ? -32.738 20.556 -20.435 1.00 58.59 185 VAL A C 1
ATOM 1427 O O . VAL A 1 185 ? -33.774 21.213 -20.477 1.00 58.59 185 VAL A O 1
ATOM 1430 N N . THR A 1 186 ? -32.156 20.090 -21.538 1.00 59.19 186 THR A N 1
ATOM 1431 C CA . THR A 1 186 ? -32.769 20.181 -22.871 1.00 59.19 186 THR A CA 1
ATOM 1432 C C . THR A 1 186 ? -32.771 18.811 -23.536 1.00 59.19 186 THR A C 1
ATOM 1434 O O . THR A 1 186 ? -31.719 18.201 -23.716 1.00 59.19 186 THR A O 1
ATOM 1437 N N . GLN A 1 187 ? -33.957 18.341 -23.921 1.00 55.38 187 GLN A N 1
ATOM 1438 C CA . GLN A 1 187 ? -34.125 17.106 -24.682 1.00 55.38 187 GLN A CA 1
ATOM 1439 C C . GLN A 1 187 ? -33.843 17.343 -26.161 1.00 55.38 187 GLN A C 1
ATOM 1441 O O . GLN A 1 187 ? -34.521 18.153 -26.795 1.00 55.38 187 GLN A O 1
ATOM 1446 N N . LEU A 1 188 ? -32.874 16.619 -26.726 1.00 46.50 188 LEU A N 1
ATOM 1447 C CA . LEU A 1 188 ? -32.595 16.640 -28.156 1.00 46.50 188 LEU A CA 1
ATOM 1448 C C . LEU A 1 188 ? -33.123 15.346 -28.798 1.00 46.50 188 LEU A C 1
ATOM 1450 O O . LEU A 1 188 ? -32.650 14.240 -28.537 1.00 46.50 188 LEU A O 1
ATOM 1454 N N . ASN A 1 189 ? -34.134 15.491 -29.657 1.00 51.09 189 ASN A N 1
ATOM 1455 C CA . ASN A 1 189 ? -34.648 14.437 -30.542 1.00 51.09 189 ASN A CA 1
ATOM 1456 C C . ASN A 1 189 ? -35.100 13.124 -29.858 1.00 51.09 189 ASN A C 1
ATOM 1458 O O . ASN A 1 189 ? -35.047 12.069 -30.483 1.00 51.09 189 ASN A O 1
ATOM 1462 N N . LYS A 1 190 ? -35.572 13.172 -28.598 1.00 53.50 190 LYS A N 1
ATOM 1463 C CA . LYS A 1 190 ? -36.079 12.021 -27.804 1.00 53.50 190 LYS A CA 1
ATOM 1464 C C . LYS A 1 190 ? -35.081 10.868 -27.577 1.00 53.50 190 LYS A C 1
ATOM 1466 O O . LYS A 1 190 ? -35.476 9.818 -27.079 1.00 53.50 190 LYS A O 1
ATOM 1471 N N . GLN A 1 191 ? -33.816 11.047 -27.949 1.00 53.12 191 GLN A N 1
ATOM 1472 C CA . GLN A 1 191 ? -32.797 9.992 -27.914 1.00 53.12 191 GLN A CA 1
ATOM 1473 C C . GLN A 1 191 ? -31.514 10.429 -27.196 1.00 53.12 191 GLN A C 1
ATOM 1475 O O . GLN A 1 191 ? -30.730 9.591 -26.757 1.00 53.12 191 GLN A O 1
ATOM 1480 N N . VAL A 1 192 ? -31.282 11.737 -27.071 1.00 52.78 192 VAL A N 1
ATOM 1481 C CA . VAL A 1 192 ? -30.145 12.272 -26.324 1.00 52.78 192 VAL A CA 1
ATOM 1482 C C . VAL A 1 192 ? -30.632 13.399 -25.433 1.00 52.78 192 VAL A C 1
ATOM 1484 O O . VAL A 1 192 ? -31.160 14.413 -25.897 1.00 52.78 192 VAL A O 1
ATOM 1487 N N . ASP A 1 193 ? -30.421 13.226 -24.141 1.00 63.91 193 ASP A N 1
ATOM 1488 C CA . ASP A 1 193 ? -30.654 14.259 -23.154 1.00 63.91 193 ASP A CA 1
ATOM 1489 C C . ASP A 1 193 ? -29.373 15.084 -22.990 1.00 63.91 193 ASP A C 1
ATOM 1491 O O . ASP A 1 193 ? -28.276 14.543 -22.816 1.00 63.91 193 ASP A O 1
ATOM 1495 N N . ILE A 1 194 ? -29.495 16.412 -23.088 1.00 63.03 194 ILE A N 1
ATOM 1496 C CA . ILE A 1 194 ? -28.378 17.338 -22.890 1.00 63.03 194 ILE A CA 1
ATOM 1497 C C . ILE A 1 194 ? -28.614 18.116 -21.603 1.00 63.03 194 ILE A C 1
ATOM 1499 O O . ILE A 1 194 ? -29.487 18.986 -21.525 1.00 63.03 194 ILE A O 1
ATOM 1503 N N . LEU A 1 195 ? -27.788 17.848 -20.595 1.00 67.38 195 LEU A N 1
ATOM 1504 C CA . LEU A 1 195 ? -27.738 18.662 -19.388 1.00 67.38 195 LEU A CA 1
ATOM 1505 C C . LEU A 1 195 ? -26.739 19.802 -19.597 1.00 67.38 195 LEU A C 1
ATOM 1507 O O . LEU A 1 195 ? -25.555 19.579 -19.853 1.00 67.38 195 LEU A O 1
ATOM 1511 N N . THR A 1 196 ? -27.226 21.034 -19.485 1.00 66.44 196 THR A N 1
ATOM 1512 C CA . THR A 1 196 ? -26.416 22.248 -19.593 1.00 66.44 196 THR A CA 1
ATOM 1513 C C . THR A 1 196 ? -26.286 22.896 -18.221 1.00 66.44 196 THR A C 1
ATOM 1515 O O . THR A 1 196 ? -27.277 23.307 -17.618 1.00 66.44 196 THR A O 1
ATOM 1518 N N . LEU A 1 197 ? -25.054 22.999 -17.727 1.00 68.50 197 LEU A N 1
ATOM 1519 C CA . LEU A 1 197 ? -24.726 23.581 -16.429 1.00 68.50 197 LEU A CA 1
ATOM 1520 C C . LEU A 1 197 ? -23.940 24.872 -16.658 1.00 68.50 197 LEU A C 1
ATOM 1522 O O . LEU A 1 197 ? -22.809 24.849 -17.153 1.00 68.50 197 LEU A O 1
ATOM 1526 N N . THR A 1 198 ? -24.550 26.008 -16.319 1.00 69.69 198 THR A N 1
ATOM 1527 C CA . THR A 1 198 ? -23.937 27.325 -16.517 1.00 69.69 198 THR A CA 1
ATOM 1528 C C . THR A 1 198 ? -23.228 27.768 -15.244 1.00 69.69 198 THR A C 1
ATOM 1530 O O . THR A 1 198 ? -23.869 28.115 -14.250 1.00 69.69 198 THR A O 1
ATOM 1533 N N . LEU A 1 199 ? -21.894 27.812 -15.295 1.00 68.12 199 LEU A N 1
ATOM 1534 C CA . LEU A 1 199 ? -21.022 28.170 -14.172 1.00 68.12 199 LEU A CA 1
ATOM 1535 C C . LEU A 1 199 ? -20.572 29.638 -14.239 1.00 68.12 199 LEU A C 1
ATOM 1537 O O . LEU A 1 199 ? -19.452 29.965 -13.863 1.00 68.12 199 LEU A O 1
ATOM 1541 N N . ALA A 1 200 ? -21.421 30.542 -14.741 1.00 59.62 200 ALA A N 1
ATOM 1542 C CA . ALA A 1 200 ? -21.046 31.927 -15.065 1.00 59.62 200 ALA A CA 1
ATOM 1543 C C . ALA A 1 200 ? -20.385 32.698 -13.899 1.00 59.62 200 ALA A C 1
ATOM 1545 O O . ALA A 1 200 ? -19.552 33.577 -14.126 1.00 59.62 200 ALA A O 1
ATOM 1546 N N . THR A 1 201 ? -20.712 32.343 -12.656 1.00 62.81 201 THR A N 1
ATOM 1547 C CA . THR A 1 201 ? -20.174 32.943 -11.426 1.00 62.81 201 THR A CA 1
ATOM 1548 C C . THR A 1 201 ? -18.827 32.365 -10.974 1.00 62.81 201 THR A C 1
ATOM 1550 O O . THR A 1 201 ? -18.191 32.945 -10.094 1.00 62.81 201 THR A O 1
ATOM 1553 N N . TYR A 1 202 ? -18.358 31.275 -11.587 1.00 63.94 202 TYR A N 1
ATOM 1554 C CA . TYR A 1 202 ? -17.115 30.583 -11.248 1.00 63.94 202 TYR A CA 1
ATOM 1555 C C . TYR A 1 202 ? -16.074 30.785 -12.357 1.00 63.94 202 TYR A C 1
ATOM 1557 O O . TYR A 1 202 ? -16.353 30.609 -13.544 1.00 63.94 202 TYR A O 1
ATOM 1565 N N . ARG A 1 203 ? -14.854 31.188 -11.985 1.00 64.31 203 ARG A N 1
ATOM 1566 C CA . ARG A 1 203 ? -13.698 31.203 -12.896 1.00 64.31 203 ARG A CA 1
ATOM 1567 C C . ARG A 1 203 ? -12.937 29.897 -12.700 1.00 64.31 203 ARG A C 1
ATOM 1569 O O . ARG A 1 203 ? -12.206 29.787 -11.730 1.00 64.31 203 ARG A O 1
ATOM 1576 N N . CYS A 1 204 ? -13.132 28.939 -13.599 1.00 65.56 204 CYS A N 1
ATOM 1577 C CA . CYS A 1 204 ? -12.485 27.629 -13.539 1.00 65.56 204 CYS A CA 1
ATOM 1578 C C . CYS A 1 204 ? -12.035 27.171 -14.934 1.00 65.56 204 CYS A C 1
ATOM 1580 O O . CYS A 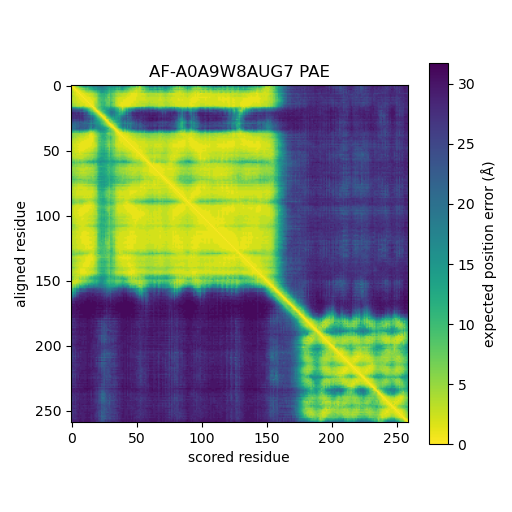1 204 ? -12.666 27.494 -15.947 1.00 65.56 204 CYS A O 1
ATOM 1582 N N . ALA A 1 205 ? -10.915 26.455 -14.976 1.00 65.81 205 ALA A N 1
ATOM 1583 C CA . ALA A 1 205 ? -10.405 25.729 -16.130 1.00 65.81 205 ALA A CA 1
ATOM 1584 C C . ALA A 1 205 ? -11.031 24.320 -16.195 1.00 65.81 205 ALA A C 1
ATOM 1586 O O . ALA A 1 20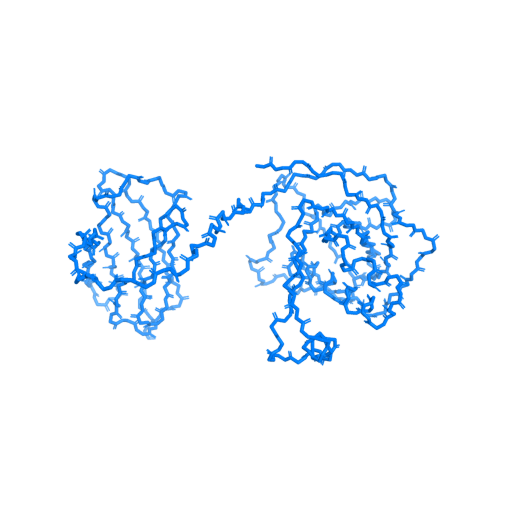5 ? -11.487 23.815 -15.171 1.00 65.81 205 ALA A O 1
ATOM 1587 N N . PRO A 1 206 ? -11.025 23.640 -17.360 1.00 62.84 206 PRO A N 1
ATOM 1588 C CA . PRO A 1 206 ? -11.587 22.291 -17.485 1.00 62.84 206 PRO A CA 1
ATOM 1589 C C . PRO A 1 206 ? -11.011 21.287 -16.477 1.00 62.84 206 PRO A C 1
ATOM 1591 O O . PRO A 1 206 ? -11.745 20.465 -15.947 1.00 62.84 206 PRO A O 1
ATOM 1594 N N . SER A 1 207 ? -9.713 21.388 -16.172 1.00 65.56 207 SER A N 1
ATOM 1595 C CA . SER A 1 207 ? -9.013 20.525 -15.209 1.00 65.56 207 SER A CA 1
ATOM 1596 C C . SER A 1 207 ? -9.473 20.697 -13.760 1.00 65.56 207 SER A C 1
ATOM 1598 O O . SER A 1 207 ? -9.138 19.877 -12.913 1.00 65.56 207 SER A O 1
ATOM 1600 N N . GLN A 1 208 ? -10.215 21.764 -13.468 1.00 66.25 208 GLN A N 1
ATOM 1601 C CA . GLN A 1 208 ? -10.702 22.106 -12.133 1.00 66.25 208 GLN A CA 1
ATOM 1602 C C . GLN A 1 208 ? -12.160 21.691 -11.925 1.00 66.25 208 GLN A C 1
ATOM 1604 O O . GLN A 1 208 ? -12.711 21.934 -10.855 1.00 66.25 208 GLN A O 1
ATOM 1609 N N . VAL A 1 209 ? -12.810 21.120 -12.942 1.00 68.75 209 VAL A N 1
ATOM 1610 C CA . VAL A 1 209 ? -14.231 20.777 -12.901 1.00 68.75 209 VAL A CA 1
ATOM 1611 C C . VAL A 1 209 ? -14.377 19.264 -12.969 1.00 68.75 209 VAL A C 1
ATOM 1613 O O . VAL A 1 209 ? -14.149 18.656 -14.012 1.00 68.75 209 VAL A O 1
ATOM 1616 N N . LEU A 1 210 ? -14.794 18.669 -11.858 1.00 68.75 210 LEU A N 1
ATOM 1617 C CA . LEU A 1 210 ? -15.153 17.261 -11.764 1.00 68.75 210 LEU A CA 1
ATOM 1618 C C . LEU A 1 210 ? -16.676 17.119 -11.804 1.00 68.75 210 LEU A C 1
ATOM 1620 O O . LEU A 1 210 ? -17.402 17.943 -11.246 1.00 68.75 210 LEU A O 1
ATOM 1624 N N . VAL A 1 211 ? -17.163 16.099 -12.508 1.00 71.31 211 VAL A N 1
ATOM 1625 C CA . VAL A 1 211 ? -18.594 15.884 -12.743 1.00 71.31 211 VAL A CA 1
ATOM 1626 C C . VAL A 1 211 ? -18.929 14.441 -12.424 1.00 71.31 211 VAL A C 1
ATOM 1628 O O . VAL A 1 211 ? -18.428 13.534 -13.080 1.00 71.31 211 VAL A O 1
ATOM 1631 N N . GLU A 1 212 ? -19.801 14.249 -11.446 1.00 71.06 212 GLU A N 1
ATOM 1632 C CA . GLU A 1 212 ? -20.368 12.951 -11.088 1.00 71.06 212 GLU A CA 1
ATOM 1633 C C . GLU A 1 212 ? -21.846 12.958 -11.466 1.00 71.06 212 GLU A C 1
ATOM 1635 O O . GLU A 1 212 ? -22.554 13.948 -11.254 1.00 71.06 212 GLU A O 1
ATOM 1640 N N . ILE A 1 213 ? -22.306 11.865 -12.063 1.00 68.69 213 ILE A N 1
ATOM 1641 C CA . ILE A 1 213 ? -23.691 11.699 -12.496 1.00 68.69 213 ILE A CA 1
ATOM 1642 C C . ILE A 1 213 ? -24.212 10.452 -11.800 1.00 68.69 213 ILE A C 1
ATOM 1644 O O . ILE A 1 213 ? -23.866 9.335 -12.179 1.00 68.69 213 ILE A O 1
ATOM 1648 N N . ASP A 1 214 ? -25.037 10.665 -10.786 1.00 68.44 214 ASP A N 1
ATOM 1649 C CA . ASP A 1 214 ? -25.802 9.615 -10.124 1.00 68.44 214 ASP A CA 1
ATOM 1650 C C . ASP A 1 214 ? -27.148 9.429 -10.846 1.00 68.44 214 ASP A C 1
ATOM 1652 O O . ASP A 1 214 ? -27.524 10.269 -11.654 1.00 68.44 214 ASP A O 1
ATOM 1656 N N . PRO A 1 215 ? -27.947 8.387 -10.562 1.00 65.44 215 PRO A N 1
ATOM 1657 C CA . PRO A 1 215 ? -29.236 8.173 -11.237 1.00 65.44 215 PRO A CA 1
ATOM 1658 C C . PRO A 1 215 ? -30.286 9.284 -11.050 1.00 65.44 215 PRO A C 1
ATOM 1660 O O . PRO A 1 215 ? -31.316 9.274 -11.716 1.00 65.44 215 PRO A O 1
ATOM 1663 N N . THR A 1 216 ? -30.083 10.212 -10.116 1.00 63.78 216 THR A N 1
ATOM 1664 C CA . THR A 1 216 ? -31.053 11.276 -9.798 1.00 63.78 216 THR A CA 1
ATOM 1665 C C . THR A 1 216 ? -30.424 12.659 -9.668 1.00 63.78 216 THR A C 1
ATOM 1667 O O . THR A 1 216 ? -31.139 13.659 -9.567 1.00 63.78 216 THR A O 1
ATOM 1670 N N . THR A 1 217 ? -29.096 12.744 -9.620 1.00 69.94 217 THR A N 1
ATOM 1671 C CA . THR A 1 217 ? -28.370 13.967 -9.276 1.00 69.94 217 THR A CA 1
ATOM 1672 C C . THR A 1 217 ? -27.085 14.087 -10.067 1.00 69.94 217 THR A C 1
ATOM 1674 O O . THR A 1 217 ? -26.305 13.148 -10.157 1.00 69.94 217 THR A O 1
ATOM 1677 N N . VAL A 1 218 ? -26.829 15.286 -10.589 1.00 69.81 218 VAL A N 1
ATOM 1678 C CA . VAL A 1 218 ? -25.522 15.638 -11.133 1.00 69.81 218 VAL A CA 1
ATOM 1679 C C . VAL A 1 218 ? -24.819 16.499 -10.109 1.00 69.81 218 VAL A C 1
ATOM 1681 O O . VAL A 1 218 ? -25.328 17.545 -9.695 1.00 69.81 218 VAL A O 1
ATOM 1684 N N . THR A 1 219 ? -23.642 16.044 -9.716 1.00 72.81 219 THR A N 1
ATOM 1685 C CA . THR A 1 219 ? -22.734 16.762 -8.842 1.00 72.81 219 THR A CA 1
ATOM 1686 C C . THR A 1 219 ? -21.630 17.368 -9.696 1.00 72.81 219 THR A C 1
ATOM 1688 O O . THR A 1 219 ? -20.904 16.661 -10.387 1.00 72.81 219 THR A O 1
ATOM 1691 N N . VAL A 1 220 ? -21.476 18.686 -9.630 1.00 71.12 220 VAL A N 1
ATOM 1692 C CA . VAL A 1 220 ? -20.311 19.390 -10.166 1.00 71.12 220 VAL A CA 1
ATOM 1693 C C . VAL A 1 220 ? -19.456 19.856 -9.009 1.00 71.12 220 VAL A C 1
ATOM 1695 O O . VAL A 1 220 ? -19.921 20.594 -8.141 1.00 71.12 220 VAL A O 1
ATOM 1698 N N . THR A 1 221 ? -18.196 19.464 -9.031 1.00 71.38 221 THR A N 1
ATOM 1699 C CA . THR A 1 221 ? -17.196 19.872 -8.059 1.00 71.38 221 THR A CA 1
ATOM 1700 C C . THR A 1 221 ? -16.189 20.778 -8.755 1.00 71.38 221 THR A C 1
ATOM 1702 O O . THR A 1 221 ? -15.510 20.362 -9.689 1.00 71.38 221 THR A O 1
ATOM 1705 N N . ILE A 1 222 ? -16.113 22.035 -8.317 1.00 70.25 222 ILE A N 1
ATOM 1706 C CA . ILE A 1 222 ? -15.179 23.037 -8.844 1.00 70.25 222 ILE A CA 1
ATOM 1707 C C . ILE A 1 222 ? -14.048 23.230 -7.837 1.00 70.25 222 ILE A C 1
ATOM 1709 O O . ILE A 1 222 ? -14.308 23.496 -6.659 1.00 70.25 222 ILE A O 1
ATOM 1713 N N . ASP A 1 223 ? -12.808 23.101 -8.306 1.00 66.00 223 ASP A N 1
ATOM 1714 C CA . ASP A 1 223 ? -11.574 23.217 -7.520 1.00 66.00 223 ASP A CA 1
ATOM 1715 C C . ASP A 1 223 ? -11.513 22.271 -6.311 1.00 66.00 223 ASP A C 1
ATOM 1717 O O . ASP A 1 223 ? -10.782 22.528 -5.364 1.00 66.00 223 ASP A O 1
ATOM 1721 N N . ASN A 1 224 ? -12.301 21.187 -6.300 1.00 60.84 224 ASN A N 1
ATOM 1722 C CA . ASN A 1 224 ? -12.502 20.315 -5.129 1.00 60.84 224 ASN A CA 1
ATOM 1723 C C . ASN A 1 224 ? -13.057 21.026 -3.881 1.00 60.84 224 ASN A C 1
ATOM 1725 O O . ASN A 1 224 ? -13.101 20.438 -2.804 1.00 60.84 224 ASN A O 1
ATOM 1729 N N . VAL A 1 225 ? -13.525 22.270 -4.023 1.00 55.47 225 VAL A N 1
ATOM 1730 C CA . VAL A 1 225 ? -14.043 23.085 -2.915 1.00 55.47 225 VAL A CA 1
ATOM 1731 C C . VAL A 1 225 ? -15.538 23.318 -3.059 1.00 55.47 225 VAL A C 1
ATOM 1733 O O . VAL A 1 225 ? -16.292 23.186 -2.097 1.00 55.47 225 VAL A O 1
ATOM 1736 N N . THR A 1 226 ? -15.999 23.683 -4.255 1.00 62.00 226 THR A N 1
ATOM 1737 C CA . THR A 1 226 ? -17.408 24.027 -4.455 1.00 62.00 226 THR A CA 1
ATOM 1738 C C . THR A 1 226 ? -18.151 22.853 -5.058 1.00 62.00 226 THR A C 1
ATOM 1740 O O . THR A 1 226 ? -18.071 22.624 -6.264 1.00 62.00 226 THR A O 1
ATOM 1743 N N . ARG A 1 227 ? -18.891 22.132 -4.212 1.00 65.25 227 ARG A N 1
ATOM 1744 C CA . ARG A 1 227 ? -19.795 21.062 -4.631 1.00 65.25 227 ARG A CA 1
ATOM 1745 C C . ARG A 1 227 ? -21.180 21.630 -4.908 1.00 65.25 227 ARG A C 1
ATOM 1747 O O . ARG A 1 227 ? -21.793 22.266 -4.054 1.00 65.25 227 ARG A O 1
ATOM 1754 N N . LEU A 1 228 ? -21.667 21.397 -6.114 1.00 68.44 228 LEU A N 1
ATOM 1755 C CA . LEU A 1 228 ? -22.945 21.885 -6.602 1.00 68.44 228 LEU A CA 1
ATOM 1756 C C . LEU A 1 228 ? -23.745 20.689 -7.066 1.00 68.44 228 LEU A C 1
ATOM 1758 O O . LEU A 1 228 ? -23.323 19.974 -7.967 1.00 68.44 228 LEU A O 1
ATOM 1762 N N . GLN A 1 229 ? -24.896 20.477 -6.448 1.00 66.88 229 GLN A N 1
ATOM 1763 C CA . GLN A 1 229 ? -25.772 19.375 -6.803 1.00 66.88 229 GLN A CA 1
ATOM 1764 C C . GLN A 1 229 ? -27.022 19.922 -7.457 1.00 66.88 229 GLN A C 1
ATOM 1766 O O . GLN A 1 229 ? -27.632 20.879 -6.976 1.00 66.88 229 GLN A O 1
ATOM 1771 N N . THR A 1 230 ? -27.399 19.311 -8.567 1.00 63.41 230 THR A N 1
ATOM 1772 C CA . THR A 1 230 ? -28.659 19.603 -9.226 1.00 63.41 230 THR A CA 1
ATOM 1773 C C . THR A 1 230 ? -29.381 18.295 -9.523 1.00 63.41 230 THR A C 1
ATOM 1775 O O . THR A 1 230 ? -28.765 17.364 -10.052 1.00 63.41 230 THR A O 1
ATOM 1778 N N . PRO A 1 231 ? -30.664 18.178 -9.148 1.00 61.75 231 PRO A N 1
ATOM 1779 C CA . PRO A 1 231 ? -31.442 17.013 -9.519 1.00 61.75 231 PRO A CA 1
ATOM 1780 C C . PRO A 1 231 ? -31.599 16.976 -11.041 1.00 61.75 231 PRO A C 1
ATOM 1782 O O . PRO A 1 231 ? -31.814 18.013 -11.674 1.00 61.75 231 PRO A O 1
ATOM 1785 N N . HIS A 1 232 ? -31.525 15.786 -11.630 1.00 63.75 232 HIS A N 1
ATOM 1786 C CA . HIS A 1 232 ? -31.911 15.580 -13.024 1.00 63.75 232 HIS A CA 1
ATOM 1787 C C . HIS A 1 232 ? -32.951 14.463 -13.129 1.00 63.75 232 HIS A C 1
ATOM 1789 O O . HIS A 1 232 ? -32.935 13.516 -12.345 1.00 63.75 232 HIS A O 1
ATOM 1795 N N . PRO A 1 233 ? -33.865 14.550 -14.106 1.00 54.06 233 PRO A N 1
ATOM 1796 C CA . PRO A 1 233 ? -35.018 13.655 -14.187 1.00 54.06 233 PRO A CA 1
ATOM 1797 C C . PRO A 1 233 ? -34.707 12.279 -14.809 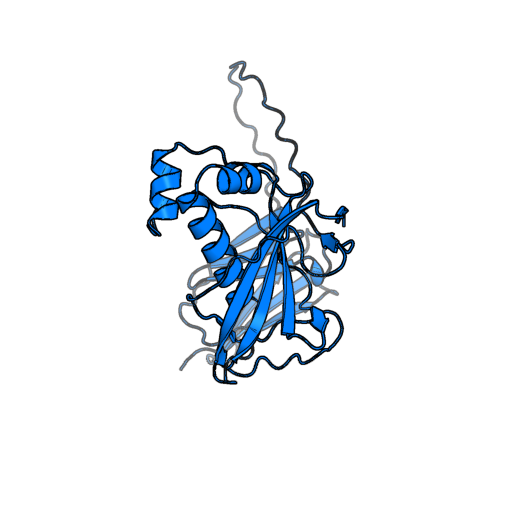1.00 54.06 233 PRO A C 1
ATOM 1799 O O . PRO A 1 233 ? -35.623 11.618 -15.283 1.00 54.06 233 PRO A O 1
ATOM 1802 N N . PHE A 1 234 ? -33.444 11.847 -14.875 1.00 60.62 234 PHE A N 1
ATOM 1803 C CA . PHE A 1 234 ? -33.034 10.774 -15.792 1.00 60.62 234 PHE A CA 1
ATOM 1804 C C . PHE A 1 234 ? -32.454 9.555 -15.084 1.00 60.62 234 PHE A C 1
ATOM 1806 O O . PHE A 1 234 ? -31.389 9.664 -14.497 1.00 60.62 234 PHE A O 1
ATOM 1813 N N . THR A 1 235 ? -33.096 8.395 -15.203 1.00 52.12 235 THR A N 1
ATOM 1814 C CA . THR A 1 235 ? -32.801 7.225 -14.360 1.00 52.12 235 THR A CA 1
ATOM 1815 C C . THR A 1 235 ? -32.006 6.089 -15.015 1.00 52.12 235 THR A C 1
ATOM 1817 O O . THR A 1 235 ? -31.734 5.106 -14.332 1.00 52.12 235 THR A O 1
ATOM 1820 N N . SER A 1 236 ? -31.565 6.177 -16.277 1.00 54.12 236 SER A N 1
ATOM 1821 C CA . SER A 1 236 ? -30.676 5.142 -16.842 1.00 54.12 236 SER A CA 1
ATOM 1822 C C . SER A 1 236 ? -29.891 5.600 -18.075 1.00 54.12 236 SER A C 1
ATOM 1824 O O . SER A 1 236 ? -30.443 5.748 -19.165 1.00 54.12 236 SER A O 1
ATOM 1826 N N . TYR A 1 237 ? -28.575 5.756 -17.931 1.00 60.94 237 TYR A N 1
ATOM 1827 C CA . TYR A 1 237 ? -27.656 5.939 -19.056 1.00 60.94 237 TYR A CA 1
ATOM 1828 C C . TYR A 1 237 ? -26.550 4.891 -18.995 1.00 60.94 237 TYR A C 1
ATOM 1830 O O . TYR A 1 237 ? -26.008 4.626 -17.928 1.00 60.94 237 TYR A O 1
ATOM 183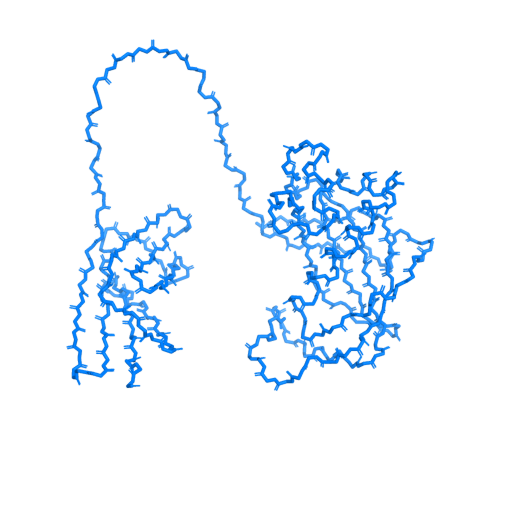8 N N . GLN A 1 238 ? -26.209 4.301 -20.144 1.00 56.03 238 GLN A N 1
ATOM 1839 C CA . GLN A 1 238 ? -25.112 3.326 -20.240 1.00 56.03 238 GLN A CA 1
ATOM 1840 C C . GLN A 1 238 ? -23.737 4.001 -20.297 1.00 56.03 238 GLN A C 1
ATOM 1842 O O . GLN A 1 238 ? -22.742 3.429 -19.867 1.00 56.03 238 GLN A O 1
ATOM 1847 N N . SER A 1 239 ? -23.670 5.215 -20.848 1.00 61.56 239 SER A N 1
ATOM 1848 C CA . SER A 1 239 ? -22.456 6.029 -20.885 1.00 61.56 239 SER A CA 1
ATOM 1849 C C . SER A 1 239 ? -22.834 7.497 -21.045 1.00 61.56 239 SER A C 1
ATOM 1851 O O . SER A 1 239 ? -23.742 7.810 -21.806 1.00 61.56 239 SER A O 1
ATOM 1853 N N . CYS A 1 240 ? -22.149 8.399 -20.346 1.00 61.41 240 CYS A N 1
ATOM 1854 C CA . CYS A 1 240 ? -22.328 9.846 -20.480 1.00 61.41 240 CYS A CA 1
ATOM 1855 C C . CYS A 1 240 ? -21.005 10.472 -20.919 1.00 61.41 240 CYS A C 1
ATOM 1857 O O . CYS A 1 240 ? -19.932 10.007 -20.536 1.00 61.41 240 CYS A O 1
ATOM 1859 N N . ARG A 1 241 ? -21.062 11.544 -21.711 1.00 63.53 241 ARG A N 1
ATOM 1860 C CA . ARG A 1 241 ? -19.874 12.313 -22.104 1.00 63.53 241 ARG A CA 1
ATOM 1861 C C . ARG A 1 241 ? -20.029 13.763 -21.686 1.00 63.53 241 ARG A C 1
ATOM 1863 O O . ARG A 1 241 ? -21.016 14.401 -22.040 1.00 63.53 241 ARG A O 1
ATOM 1870 N N . ALA A 1 242 ? -19.053 14.294 -20.961 1.00 63.16 242 ALA A N 1
ATOM 1871 C CA . ALA A 1 242 ? -19.052 15.682 -20.520 1.00 63.16 242 ALA A CA 1
ATOM 1872 C C . ALA A 1 242 ? -18.022 16.508 -21.302 1.00 63.16 242 ALA A C 1
ATOM 1874 O O . ALA A 1 242 ? -16.904 16.060 -21.544 1.00 63.16 242 ALA A O 1
ATOM 1875 N N . TYR A 1 243 ? -18.398 17.729 -21.679 1.00 66.69 243 TYR A N 1
ATOM 1876 C CA . TYR A 1 243 ? -17.542 18.677 -22.385 1.00 66.69 243 TYR A CA 1
ATOM 1877 C C . TYR A 1 243 ? -17.670 20.057 -21.748 1.00 66.69 243 TYR A C 1
ATOM 1879 O O . TYR A 1 243 ? -18.774 20.591 -21.604 1.00 66.69 243 TYR A O 1
ATOM 1887 N N . PHE A 1 244 ? -16.537 20.656 -21.388 1.00 67.62 244 PHE A N 1
ATOM 1888 C CA . PHE A 1 244 ? -16.499 22.006 -20.841 1.00 67.62 244 PHE A CA 1
ATOM 1889 C C . PHE A 1 244 ? -16.228 23.033 -21.943 1.00 67.62 244 PHE A C 1
ATOM 1891 O O . PHE A 1 244 ? -15.158 23.057 -22.548 1.00 67.62 244 PHE A O 1
ATOM 1898 N N . ILE A 1 245 ? -17.195 23.912 -22.191 1.00 68.94 245 ILE A N 1
ATOM 1899 C CA . ILE A 1 245 ? -17.079 25.010 -23.150 1.00 68.94 245 ILE A CA 1
ATOM 1900 C C . ILE A 1 245 ? -16.533 26.229 -22.406 1.00 68.94 245 ILE A C 1
ATOM 1902 O O . ILE A 1 245 ? -17.278 26.952 -21.741 1.00 68.94 245 ILE A O 1
ATOM 1906 N N . THR A 1 246 ? -15.229 26.466 -22.538 1.00 62.62 246 THR A N 1
ATOM 1907 C CA . THR A 1 246 ? -14.492 27.540 -21.847 1.00 62.62 246 THR A CA 1
ATOM 1908 C C . THR A 1 246 ? -15.006 28.941 -22.184 1.00 62.62 246 THR A C 1
ATOM 1910 O O . THR A 1 246 ? -15.114 29.776 -21.288 1.00 62.62 246 THR A O 1
ATOM 1913 N N . GLN A 1 247 ? -15.389 29.181 -23.445 1.00 67.44 247 GLN A N 1
ATOM 1914 C CA . GLN A 1 247 ? -15.864 30.480 -23.953 1.00 67.44 247 GLN A CA 1
ATOM 1915 C C . GLN A 1 247 ? -17.078 31.008 -23.174 1.00 67.44 247 GLN A C 1
ATOM 1917 O O . GLN A 1 247 ? -17.103 32.168 -22.776 1.00 67.44 247 GLN A O 1
ATOM 1922 N N . ASN A 1 248 ? -18.042 30.126 -22.887 1.00 66.88 248 ASN A N 1
ATOM 1923 C CA . ASN A 1 248 ? -19.291 30.474 -22.203 1.00 66.88 248 ASN A CA 1
ATOM 1924 C C . ASN A 1 248 ? -19.388 29.849 -20.801 1.00 66.88 248 ASN A C 1
ATOM 1926 O O . ASN A 1 248 ? -20.464 29.844 -20.204 1.00 66.88 248 ASN A O 1
ATOM 1930 N N . ARG A 1 249 ? -18.287 29.273 -20.290 1.00 68.19 249 ARG A N 1
ATOM 1931 C CA . ARG A 1 249 ? -18.193 28.562 -18.995 1.00 68.19 249 ARG A CA 1
ATOM 1932 C C . ARG A 1 249 ? -19.368 27.625 -18.749 1.00 68.19 249 ARG A C 1
ATOM 1934 O O . ARG A 1 249 ? -20.028 27.649 -17.708 1.00 68.19 249 ARG A O 1
ATOM 1941 N N . THR A 1 250 ? -19.665 26.854 -19.782 1.00 68.00 250 THR A N 1
ATOM 1942 C CA . THR A 1 250 ? -20.818 25.971 -19.815 1.00 68.00 250 THR A CA 1
ATOM 1943 C C . THR A 1 250 ? -20.322 24.546 -19.869 1.00 68.00 250 THR A C 1
ATOM 1945 O O . THR A 1 250 ? -19.610 24.167 -20.797 1.00 68.00 250 THR A O 1
ATOM 1948 N N . LEU A 1 251 ? -20.715 23.752 -18.887 1.00 69.19 251 LEU A N 1
ATOM 1949 C CA . LEU A 1 251 ? -20.492 22.321 -18.904 1.00 69.19 251 LEU A CA 1
ATOM 1950 C C . LEU A 1 251 ? -21.702 21.662 -19.568 1.00 69.19 251 LEU A C 1
ATOM 1952 O O . LEU A 1 251 ? -22.838 21.848 -19.127 1.00 69.19 251 LEU A O 1
ATOM 1956 N N . LYS A 1 252 ? -21.458 20.921 -20.647 1.00 71.75 252 LYS A N 1
ATOM 1957 C CA . LYS A 1 252 ? -22.481 20.133 -21.333 1.00 71.75 252 LYS A CA 1
ATOM 1958 C C . LYS A 1 252 ? -22.236 18.663 -21.084 1.00 71.75 252 LYS A C 1
ATOM 1960 O O . LYS A 1 252 ? -21.162 18.159 -21.400 1.00 71.75 252 LYS A O 1
ATOM 1965 N N . VAL A 1 253 ? -23.247 17.987 -20.569 1.00 69.75 253 VAL A N 1
ATOM 1966 C CA . VAL A 1 253 ? -23.243 16.539 -20.407 1.00 69.75 253 VAL A CA 1
ATOM 1967 C C . VAL A 1 253 ? -24.214 15.953 -21.422 1.00 69.75 253 VAL A C 1
ATOM 1969 O O . VAL A 1 253 ? -25.393 16.305 -21.446 1.00 69.75 253 VAL A O 1
ATOM 1972 N N . LEU A 1 254 ? -23.679 15.109 -22.296 1.00 67.38 254 LEU A N 1
ATOM 1973 C CA . LEU A 1 254 ? -24.393 14.347 -23.307 1.00 67.38 254 LEU A CA 1
ATOM 1974 C C . LEU A 1 254 ? -24.685 12.963 -22.746 1.00 67.38 254 LEU A C 1
ATOM 1976 O O . LEU A 1 254 ? -23.762 12.175 -22.520 1.00 67.38 254 LEU A O 1
ATOM 1980 N N . CYS A 1 255 ? -25.967 12.682 -22.557 1.00 66.81 255 CYS A N 1
ATOM 1981 C CA . CYS A 1 255 ? -26.445 11.421 -22.026 1.00 66.81 255 CYS A CA 1
ATOM 1982 C C . CYS A 1 255 ? -27.269 10.697 -23.111 1.00 66.81 255 CYS A C 1
ATOM 1984 O O . CYS A 1 255 ? -28.439 11.031 -23.318 1.00 66.81 255 CYS A O 1
ATOM 1986 N N . PRO A 1 256 ? -26.672 9.769 -23.883 1.00 62.94 256 PRO A N 1
ATOM 1987 C CA . PRO A 1 256 ? -27.410 8.925 -24.823 1.00 62.94 256 PRO A CA 1
ATOM 1988 C C . PRO A 1 256 ? -28.385 8.016 -24.071 1.00 62.94 256 PRO A C 1
ATOM 1990 O O . PRO A 1 256 ? -27.960 7.230 -23.222 1.00 62.94 256 PRO A O 1
ATOM 1993 N N . SER A 1 257 ? -29.682 8.109 -24.379 1.00 60.19 257 SER A N 1
ATOM 1994 C CA . SER A 1 257 ? -30.691 7.289 -23.709 1.00 60.19 257 SER A CA 1
ATOM 1995 C C . SER A 1 257 ? -30.491 5.805 -24.026 1.00 60.19 257 SER A C 1
ATOM 1997 O O . SER A 1 257 ? -30.249 5.420 -25.175 1.00 60.19 257 SER A O 1
ATOM 1999 N N . SER A 1 258 ? -30.587 4.953 -23.003 1.00 54.09 258 SER A N 1
ATOM 2000 C CA . SER A 1 258 ? -30.742 3.515 -23.217 1.00 54.09 258 SER A CA 1
ATOM 2001 C C . SER A 1 258 ? -32.161 3.277 -23.727 1.00 54.09 258 SER A C 1
ATOM 2003 O O . SER A 1 258 ? -33.116 3.556 -23.001 1.00 54.09 258 SER A O 1
ATOM 2005 N N . LYS A 1 259 ? -32.305 2.834 -24.978 1.00 47.50 259 LYS A N 1
ATOM 2006 C CA . LYS A 1 259 ? -33.586 2.293 -25.451 1.00 47.50 259 LYS A CA 1
ATOM 2007 C C . LYS A 1 259 ? -33.985 1.065 -24.644 1.00 47.50 259 LYS A C 1
ATOM 2009 O O . LYS A 1 259 ? -33.066 0.295 -24.287 1.00 47.50 259 LYS A O 1
#

Secondary structure (DSSP, 8-state):
-EEE-PEEEEEEEEEEEEEPPTT-S-----SS-------TT-EEEEEEEE-TTSPPPP---HHHHHHHHTT-TT------EEE---EEETTEEEEEEEE-HHHHHHHHH-HHHHHHHHHHHHHHHHHHSSEEE-S--B--S-S-SS-PPPEEE-PPPP--------------PPPPP----EEEEEEETTTEEEEEEE-TT----GGGEEEEE-SSEEEEEETTTEEEEEE-S---BS--EEEEETTTTEEEEEEEB--

Organism: NCBI:txid1520584

Mean predicted aligned error: 17.17 Å

Solvent-accessible surface area (backbone atoms only — not comparable to full-atom values): 15688 Å² total; per-residue (Å²): 118,47,78,41,69,54,46,72,52,37,28,42,37,32,28,27,63,39,54,55,74,97,80,63,101,67,66,68,66,71,95,84,79,70,89,78,82,62,53,61,66,41,38,36,37,37,26,39,24,21,32,82,86,43,61,71,54,74,93,68,57,70,72,44,47,51,31,40,67,68,68,40,88,85,42,82,66,56,74,56,72,47,74,55,69,80,46,78,62,99,82,32,36,37,32,44,38,36,25,20,50,64,65,54,59,46,33,76,77,33,63,67,55,30,52,43,54,49,50,53,52,50,52,55,48,41,73,47,37,66,38,37,70,38,90,67,64,46,71,58,99,43,41,54,85,81,76,90,58,76,41,83,41,80,70,82,78,82,77,84,76,75,83,72,81,86,77,89,74,94,73,83,88,76,85,74,88,77,88,77,73,54,74,46,79,47,78,46,87,93,48,33,43,34,41,38,37,42,40,78,91,58,94,74,56,70,94,34,55,47,77,48,77,53,60,50,36,37,37,40,27,41,73,84,71,50,77,45,77,44,78,45,97,56,74,65,63,88,58,73,49,78,47,71,41,73,94,71,38,30,39,37,34,43,33,47,54,63,130

Nearest PDB structures (foldseek):
  4ckt-assembly2_A  TM=8.195E-01  e=7.134E-07  Mus musculus
  4psf-assembly2_B  TM=8.178E-01  e=1.057E-06  Homo sapiens
  4cse-assembly2_A  TM=8.262E-01  e=1.397E-05  Mus musculus
  4psi-assembly1_A  TM=8.156E-01  e=9.417E-05  Homo sapiens
  6k7w-assembly1_A  TM=4.754E-01  e=2.579E-02  Homo sapiens